Protein AF-A0A0P1G085-F1 (afdb_monomer_lite)

Sequence (295 aa):
MAGLGAVTGFFSGIVFLVVLLVVQPLDLSLLPRRMWMHQVTIQWVLVAFGASALCVGVIWFQIKAFSKPTPQPVSRRTKASIAPATPTAMPSVPGAVWVFSTVSEYISRRIDPEVEPPDFLELIRRNRKGEDIAADAFPRSFILRGQRVPRDILHGNFLFVSRDIADILADFDLGRSQLIPLDGMYRGRDRTKLDKDYFILTFASSKTVFSPEGSNPAAIRQSVPDIPWWKLFIADFPDGSFAVTEDALEGADFWSDPTTPVGMLYMSEHLKAALDAQGIGKKMGFKRCRVVRSD

pLDDT: mean 81.23, std 15.96, range [44.19, 98.19]

Structure (mmCIF, N/CA/C/O backbone):
data_AF-A0A0P1G085-F1
#
_entry.id   AF-A0A0P1G085-F1
#
loop_
_atom_site.group_PDB
_atom_site.id
_atom_site.type_symbol
_atom_site.label_atom_id
_atom_site.label_alt_id
_atom_site.label_comp_id
_atom_site.label_asym_id
_atom_site.label_entity_id
_atom_site.label_seq_id
_atom_site.pdbx_PDB_ins_code
_atom_site.Cartn_x
_atom_site.Cartn_y
_atom_site.Cartn_z
_atom_site.occupancy
_atom_site.B_iso_or_equiv
_atom_site.auth_seq_id
_atom_site.auth_comp_id
_atom_site.auth_asym_id
_atom_site.auth_atom_id
_atom_site.pdbx_PDB_model_num
ATOM 1 N N . MET A 1 1 ? 21.648 51.108 6.480 1.00 51.62 1 MET A N 1
ATOM 2 C CA . MET A 1 1 ? 21.793 51.268 7.944 1.00 51.62 1 MET A CA 1
ATOM 3 C C . MET A 1 1 ? 20.893 52.397 8.472 1.00 51.62 1 MET A C 1
ATOM 5 O O . MET A 1 1 ? 21.384 53.322 9.095 1.00 51.62 1 MET A O 1
ATOM 9 N N . ALA A 1 2 ? 19.575 52.339 8.236 1.00 48.34 2 ALA A N 1
ATOM 10 C CA . ALA A 1 2 ? 18.635 53.407 8.628 1.00 48.34 2 ALA A CA 1
ATOM 11 C C . ALA A 1 2 ? 17.570 52.956 9.657 1.00 48.34 2 ALA A C 1
ATOM 13 O O . ALA A 1 2 ? 16.650 53.702 9.958 1.00 48.34 2 ALA A O 1
ATOM 14 N N . GLY A 1 3 ? 17.678 51.735 10.202 1.00 44.59 3 GLY A N 1
ATOM 15 C CA . GLY A 1 3 ? 16.646 51.136 11.066 1.00 44.59 3 GLY A CA 1
ATOM 16 C C . GLY A 1 3 ? 16.997 51.003 12.552 1.00 44.59 3 GLY A C 1
ATOM 17 O O . GLY A 1 3 ? 16.117 50.684 13.342 1.00 44.59 3 GLY A O 1
ATOM 18 N N . LEU A 1 4 ? 18.253 51.234 12.961 1.00 48.03 4 LEU A N 1
ATOM 19 C CA . LEU A 1 4 ? 18.661 51.029 14.361 1.00 48.03 4 LEU A CA 1
ATOM 20 C C . LEU A 1 4 ? 18.261 52.192 15.288 1.00 48.03 4 LEU A C 1
ATOM 22 O O . LEU A 1 4 ? 18.036 51.969 16.473 1.00 48.03 4 LEU A O 1
ATOM 26 N N . GLY A 1 5 ? 18.127 53.414 14.758 1.00 46.41 5 GLY A N 1
ATOM 27 C CA . GLY A 1 5 ? 17.825 54.610 15.559 1.00 46.41 5 GLY A CA 1
ATOM 28 C C . GLY A 1 5 ? 16.380 54.697 16.066 1.00 46.41 5 GLY A C 1
ATOM 29 O O . GLY A 1 5 ? 16.128 55.334 17.082 1.00 46.41 5 GLY A O 1
ATOM 30 N N . ALA A 1 6 ? 15.427 54.030 15.406 1.00 51.66 6 ALA A N 1
ATOM 31 C CA . ALA A 1 6 ? 14.019 54.058 15.816 1.00 51.66 6 ALA A CA 1
ATOM 32 C C . ALA A 1 6 ? 13.721 53.122 17.004 1.00 51.66 6 ALA A C 1
ATOM 34 O O . ALA A 1 6 ? 12.807 53.380 17.785 1.00 51.66 6 ALA A O 1
ATOM 35 N N . VAL A 1 7 ? 14.502 52.049 17.173 1.00 54.00 7 VAL A N 1
ATOM 36 C CA . VAL A 1 7 ? 14.271 51.055 18.234 1.00 54.00 7 VAL A CA 1
ATOM 37 C C . VAL A 1 7 ? 14.785 51.559 19.584 1.00 54.00 7 VAL A C 1
ATOM 39 O O . VAL A 1 7 ? 14.130 51.358 20.603 1.00 54.00 7 VAL A O 1
ATOM 42 N N . THR A 1 8 ? 15.908 52.280 19.616 1.00 54.31 8 THR A N 1
ATOM 43 C CA . THR A 1 8 ? 16.467 52.823 20.866 1.00 54.31 8 THR A CA 1
ATOM 44 C C . THR A 1 8 ? 15.594 53.926 21.476 1.00 54.31 8 THR A C 1
ATOM 46 O O . THR A 1 8 ? 15.459 53.985 22.698 1.00 54.31 8 THR A O 1
ATOM 49 N N . GLY A 1 9 ? 14.929 54.744 20.652 1.00 55.16 9 GLY A N 1
ATOM 50 C CA . GLY A 1 9 ? 14.007 55.786 21.125 1.00 55.16 9 GLY A CA 1
ATOM 51 C C . GLY A 1 9 ? 12.737 55.238 21.789 1.00 55.16 9 GLY A C 1
ATOM 52 O O . GLY A 1 9 ? 12.292 55.771 22.804 1.00 55.16 9 GLY A O 1
ATOM 53 N N . PHE A 1 10 ? 12.184 54.135 21.270 1.00 58.69 10 PHE A N 1
ATOM 54 C CA . PHE A 1 10 ? 10.934 53.555 21.777 1.00 58.69 10 PHE A CA 1
ATOM 55 C C . PHE A 1 10 ? 11.106 52.881 23.151 1.00 58.69 10 PHE A C 1
ATOM 57 O O . PHE A 1 10 ? 10.245 53.006 24.021 1.00 58.69 10 PHE A O 1
ATOM 64 N N . PHE A 1 11 ? 12.247 52.223 23.388 1.00 57.97 11 PHE A N 1
ATOM 65 C CA . PHE A 1 11 ? 12.536 51.588 24.681 1.00 57.97 11 PHE A CA 1
ATOM 66 C C . PHE A 1 11 ? 12.815 52.602 25.798 1.00 57.97 11 PHE A C 1
ATOM 68 O O . PHE A 1 11 ? 12.378 52.385 26.928 1.00 57.97 11 PHE A O 1
ATOM 75 N N . SER A 1 12 ? 13.469 53.728 25.487 1.00 58.97 12 SER A N 1
ATOM 76 C CA . SER A 1 12 ? 13.709 54.802 26.464 1.00 58.97 12 SER A CA 1
ATOM 77 C C . SER A 1 12 ? 12.393 55.396 26.989 1.00 58.97 12 SER A C 1
ATOM 79 O O . SER A 1 12 ? 12.221 55.559 28.196 1.00 58.97 12 SER A O 1
ATOM 81 N N . GLY A 1 13 ? 11.414 55.613 26.101 1.00 61.81 13 GLY A N 1
ATOM 82 C CA . GLY A 1 13 ? 10.098 56.143 26.474 1.00 61.81 13 GLY A CA 1
ATOM 83 C C . GLY A 1 13 ? 9.284 55.211 27.380 1.00 61.81 13 GLY A C 1
ATOM 84 O O . GLY A 1 13 ? 8.672 55.678 28.337 1.00 61.81 13 GLY A O 1
ATOM 85 N N . ILE A 1 14 ? 9.310 53.895 27.133 1.00 66.25 14 ILE A N 1
ATOM 86 C CA . ILE A 1 14 ? 8.563 52.915 27.944 1.00 66.25 14 ILE A CA 1
ATOM 87 C C . ILE A 1 14 ? 9.165 52.775 29.345 1.00 66.25 14 ILE A C 1
ATOM 89 O O . ILE A 1 14 ? 8.420 52.730 30.322 1.00 66.25 14 ILE A O 1
ATOM 93 N N . VAL A 1 15 ? 10.497 52.755 29.468 1.00 63.41 15 VAL A N 1
ATOM 94 C CA . VAL A 1 15 ? 11.157 52.711 30.784 1.00 63.41 15 VAL A CA 1
ATOM 95 C C . VAL A 1 15 ? 10.822 53.969 31.589 1.00 63.41 15 VAL A C 1
ATOM 97 O O . VAL A 1 15 ? 10.481 53.864 32.766 1.00 63.41 15 VAL A O 1
ATOM 100 N N . PHE A 1 16 ? 10.820 55.142 30.951 1.00 64.44 16 PHE A N 1
ATOM 101 C CA . PHE A 1 16 ? 10.445 56.397 31.606 1.00 64.44 16 PHE A CA 1
ATOM 102 C C . PHE A 1 16 ? 8.973 56.406 32.057 1.00 64.44 16 PHE A C 1
ATOM 104 O O . PHE A 1 16 ? 8.668 56.846 33.164 1.00 64.44 16 PHE A O 1
ATOM 111 N N . LEU A 1 17 ? 8.063 55.856 31.245 1.00 64.44 17 LEU A N 1
ATOM 112 C CA . LEU A 1 17 ? 6.636 55.762 31.572 1.00 64.44 17 LEU A CA 1
ATOM 113 C C . LEU A 1 17 ? 6.360 54.787 32.730 1.00 64.44 17 LEU A C 1
ATOM 115 O O . LEU A 1 17 ? 5.537 55.079 33.594 1.00 64.44 17 LEU A O 1
ATOM 119 N N . VAL A 1 18 ? 7.061 53.648 32.782 1.00 64.50 18 VAL A N 1
ATOM 120 C CA . VAL A 1 18 ? 6.929 52.664 33.874 1.00 64.50 18 VAL A CA 1
ATOM 121 C C . VAL A 1 18 ? 7.483 53.224 35.185 1.00 64.50 18 VAL A C 1
ATOM 123 O O . VAL A 1 18 ? 6.856 53.050 36.227 1.00 64.50 18 VAL A O 1
ATOM 126 N N . VAL A 1 19 ? 8.599 53.958 35.146 1.00 63.28 19 VAL A N 1
ATOM 127 C CA . VAL A 1 19 ? 9.127 54.652 36.332 1.00 63.28 19 VAL A CA 1
ATOM 128 C C . VAL A 1 19 ? 8.139 55.718 36.824 1.00 63.28 19 VAL A C 1
ATOM 130 O O . VAL A 1 19 ? 7.883 55.792 38.021 1.00 63.28 19 VAL A O 1
ATOM 133 N N . LEU A 1 20 ? 7.505 56.477 35.927 1.00 62.44 20 LEU A N 1
ATOM 134 C CA . LEU A 1 20 ? 6.496 57.480 36.299 1.00 62.44 20 LEU A CA 1
ATOM 135 C C . LEU A 1 20 ? 5.184 56.877 36.832 1.00 62.44 20 LEU A C 1
ATOM 137 O O . LEU A 1 20 ? 4.539 57.480 37.686 1.00 62.44 20 LEU A O 1
ATOM 141 N N . LEU A 1 21 ? 4.781 55.696 36.354 1.00 61.31 21 LEU A N 1
ATOM 142 C CA . LEU A 1 21 ? 3.560 55.018 36.811 1.00 61.31 21 LEU A CA 1
ATOM 143 C C . LEU A 1 21 ? 3.749 54.271 38.138 1.00 61.31 21 LEU A C 1
ATOM 145 O O . LEU A 1 21 ? 2.810 54.191 38.926 1.00 61.31 21 LEU A O 1
ATOM 149 N N . VAL A 1 22 ? 4.945 53.739 38.402 1.00 61.38 22 VAL A N 1
ATOM 150 C CA . VAL A 1 22 ? 5.258 53.040 39.663 1.00 61.38 22 VAL A CA 1
ATOM 151 C C . VAL A 1 22 ? 5.623 54.029 40.777 1.00 61.38 22 VAL A C 1
ATOM 153 O O . VAL A 1 22 ? 5.362 53.755 41.948 1.00 61.38 22 VAL A O 1
ATOM 156 N N . VAL A 1 23 ? 6.155 55.204 40.427 1.00 59.38 23 VAL A N 1
ATOM 157 C CA . VAL A 1 23 ? 6.472 56.292 41.364 1.00 59.38 23 VAL A CA 1
ATOM 158 C C . VAL A 1 23 ? 5.368 57.355 41.321 1.00 59.38 23 VAL A C 1
ATOM 160 O O . VAL A 1 23 ? 5.598 58.5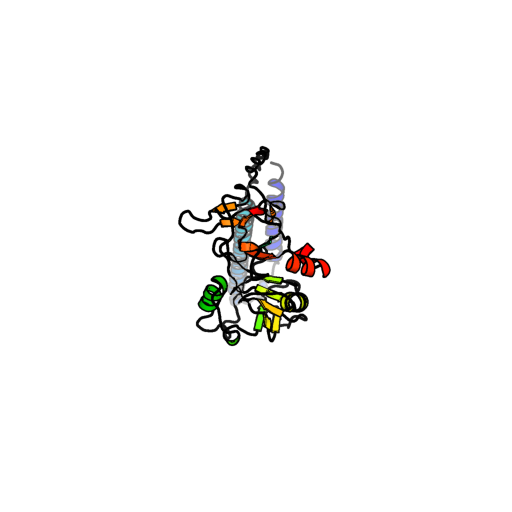29 41.049 1.00 59.38 23 VAL A O 1
ATOM 163 N N . GLN A 1 24 ? 4.129 56.951 41.597 1.00 61.88 24 GLN A N 1
ATOM 164 C CA . GLN A 1 24 ? 3.150 57.914 42.103 1.00 61.88 24 GLN A CA 1
ATOM 165 C C . GLN A 1 24 ? 3.591 58.288 43.530 1.00 61.88 24 GLN A C 1
ATOM 167 O O . GLN A 1 24 ? 3.903 57.379 44.309 1.00 61.88 24 GLN A O 1
ATOM 172 N N . PRO A 1 25 ? 3.655 59.578 43.902 1.00 58.56 25 PRO A N 1
ATOM 173 C CA . PRO A 1 25 ? 3.977 59.966 45.267 1.00 58.56 25 PRO A CA 1
ATOM 174 C C . PRO A 1 25 ? 2.827 59.527 46.177 1.00 58.56 25 PRO A C 1
ATOM 176 O O . PRO A 1 25 ? 1.826 60.223 46.323 1.00 58.56 25 PRO A O 1
ATOM 179 N N . LEU A 1 26 ? 2.944 58.339 46.770 1.00 62.47 26 LEU A N 1
ATOM 180 C CA . LEU A 1 26 ? 2.129 57.982 47.922 1.00 62.47 26 LEU A CA 1
ATOM 181 C C . LEU A 1 26 ? 2.476 58.961 49.043 1.00 62.47 26 LEU A C 1
ATOM 183 O O . LEU A 1 26 ? 3.652 59.186 49.329 1.00 62.47 26 LEU A O 1
ATOM 187 N N . ASP A 1 27 ? 1.461 59.545 49.673 1.00 68.25 27 ASP A N 1
ATOM 188 C CA . ASP A 1 27 ? 1.655 60.387 50.847 1.00 68.25 27 ASP A CA 1
ATOM 189 C C . ASP A 1 27 ? 2.075 59.504 52.033 1.00 68.25 27 ASP A C 1
ATOM 191 O O . ASP A 1 27 ? 1.266 58.945 52.776 1.00 68.25 27 ASP A O 1
ATOM 195 N N . LEU A 1 28 ? 3.389 59.312 52.156 1.00 64.62 28 LEU A N 1
ATOM 196 C CA . LEU A 1 28 ? 4.022 58.445 53.150 1.00 64.62 28 LEU A CA 1
ATOM 197 C C . LEU A 1 28 ? 3.911 59.004 54.578 1.00 64.62 28 LEU A C 1
ATOM 199 O O . LEU A 1 28 ? 4.314 58.322 55.522 1.00 64.62 28 LEU A O 1
ATOM 203 N N . SER A 1 29 ? 3.367 60.215 54.754 1.00 71.88 29 SER A N 1
ATOM 204 C CA . SER A 1 29 ? 3.177 60.837 56.068 1.00 71.88 29 SER A CA 1
ATOM 205 C C . SER A 1 29 ? 2.128 60.125 56.933 1.00 71.88 29 SER A C 1
ATOM 207 O O . SER A 1 29 ? 2.154 60.257 58.157 1.00 71.88 29 SER A O 1
ATOM 209 N N . LEU A 1 30 ? 1.251 59.319 56.322 1.00 71.38 30 LEU A N 1
ATOM 210 C CA . LEU A 1 30 ? 0.145 58.634 57.000 1.00 71.38 30 LEU A CA 1
ATOM 211 C C . LEU A 1 30 ? 0.473 57.207 57.471 1.00 71.38 30 LEU A C 1
ATOM 213 O O . LEU A 1 30 ? -0.364 56.569 58.110 1.00 71.38 30 LEU A O 1
ATOM 217 N N . LEU A 1 31 ? 1.669 56.681 57.181 1.00 74.50 31 LEU A N 1
ATOM 218 C CA . LEU A 1 31 ? 2.024 55.298 57.515 1.00 74.50 31 LEU A CA 1
ATOM 219 C C . LEU A 1 31 ? 2.889 55.190 58.784 1.00 74.50 31 LEU A C 1
ATOM 221 O O . LEU A 1 31 ? 3.849 55.944 58.956 1.00 74.50 31 LEU A O 1
ATOM 225 N N . PRO A 1 32 ? 2.631 54.200 59.664 1.00 79.94 32 PRO A N 1
ATOM 226 C CA . PRO A 1 32 ? 3.502 53.914 60.799 1.00 79.94 32 PRO A CA 1
ATOM 227 C C . PRO A 1 32 ? 4.930 53.592 60.334 1.00 79.94 32 PRO A C 1
ATOM 229 O O . PRO A 1 32 ? 5.115 52.801 59.409 1.00 79.94 32 PRO A O 1
ATOM 232 N N . ARG A 1 33 ? 5.960 54.110 61.025 1.00 74.12 33 ARG A N 1
ATOM 233 C CA . ARG A 1 33 ? 7.388 53.915 60.667 1.00 74.12 33 ARG A CA 1
ATOM 234 C C . ARG A 1 33 ? 7.792 52.458 60.389 1.00 74.12 33 ARG A C 1
ATOM 236 O O . ARG A 1 33 ? 8.687 52.225 59.586 1.00 74.12 33 ARG A O 1
ATOM 243 N N . ARG A 1 34 ? 7.138 51.473 61.019 1.00 72.50 34 ARG A N 1
ATOM 244 C CA . ARG A 1 34 ? 7.392 50.040 60.772 1.00 72.50 34 ARG A CA 1
ATOM 245 C C . ARG A 1 34 ? 6.892 49.543 59.408 1.00 72.50 34 ARG A C 1
ATOM 247 O O . ARG A 1 34 ? 7.492 48.629 58.859 1.00 72.50 34 ARG A O 1
ATOM 254 N N . MET A 1 35 ? 5.844 50.139 58.840 1.00 73.81 35 MET A N 1
ATOM 255 C CA . MET A 1 35 ? 5.343 49.788 57.502 1.00 73.81 35 MET A CA 1
ATOM 256 C C . MET A 1 35 ? 6.157 50.435 56.376 1.00 73.81 35 MET A C 1
ATOM 258 O O . MET A 1 35 ? 6.186 49.910 55.265 1.00 73.81 35 MET A O 1
ATOM 262 N N . TRP A 1 36 ? 6.884 51.513 56.681 1.00 75.62 36 TRP A N 1
ATOM 263 C CA . TRP A 1 36 ? 7.696 52.246 55.712 1.00 75.62 36 TRP A CA 1
ATOM 264 C C . TRP A 1 36 ? 8.795 51.377 55.084 1.00 75.62 36 TRP A C 1
ATOM 266 O O . TRP A 1 36 ? 8.916 51.321 53.863 1.00 75.62 36 TRP A O 1
ATOM 276 N N . MET A 1 37 ? 9.541 50.615 55.895 1.00 73.25 37 MET A N 1
ATOM 277 C CA . MET A 1 37 ? 10.589 49.733 55.365 1.00 73.25 37 MET A CA 1
ATOM 278 C C . MET A 1 37 ? 10.022 48.623 54.476 1.00 73.25 37 MET A C 1
ATOM 280 O O . MET A 1 37 ? 10.569 48.376 53.408 1.00 73.25 37 MET A O 1
ATOM 284 N N . HIS A 1 38 ? 8.905 47.996 54.858 1.00 75.44 38 HIS A N 1
ATOM 285 C CA . HIS A 1 38 ? 8.303 46.929 54.055 1.00 75.44 38 HIS A CA 1
ATOM 286 C C . HIS A 1 38 ? 7.819 47.427 52.693 1.00 75.44 38 HIS A C 1
ATOM 288 O O . HIS A 1 38 ? 8.036 46.755 51.686 1.00 75.44 38 HIS A O 1
ATOM 294 N N . GLN A 1 39 ? 7.208 48.610 52.639 1.00 76.38 39 GLN A N 1
ATOM 295 C CA . GLN A 1 39 ? 6.717 49.163 51.382 1.00 76.38 39 GLN A CA 1
ATOM 296 C C . GLN A 1 39 ? 7.865 49.572 50.449 1.00 76.38 39 GLN A C 1
ATOM 298 O O . GLN A 1 39 ? 7.815 49.272 49.257 1.00 76.38 39 GLN A O 1
ATOM 303 N N . VAL A 1 40 ? 8.936 50.157 50.998 1.00 77.94 40 VAL A N 1
ATOM 304 C CA . VAL A 1 40 ? 10.161 50.463 50.244 1.00 77.94 40 VAL A CA 1
ATOM 305 C C . VAL A 1 40 ? 10.799 49.176 49.711 1.00 77.94 40 VAL A C 1
ATOM 307 O O . VAL A 1 40 ? 11.134 49.104 48.531 1.00 77.94 40 VAL A O 1
ATOM 310 N N . THR A 1 41 ? 10.910 48.122 50.527 1.00 80.12 41 THR A N 1
ATOM 311 C CA . THR A 1 41 ? 11.438 46.826 50.072 1.00 80.12 41 THR A CA 1
ATOM 312 C C . THR A 1 41 ? 10.586 46.221 48.954 1.00 80.12 41 THR A C 1
ATOM 314 O O . THR A 1 41 ? 11.140 45.765 47.958 1.00 80.12 41 THR A O 1
ATOM 317 N N . ILE A 1 42 ? 9.254 46.252 49.067 1.00 79.62 42 ILE A N 1
ATOM 318 C CA . ILE A 1 42 ? 8.349 45.732 48.029 1.00 79.62 42 ILE A CA 1
ATOM 319 C C . ILE A 1 42 ? 8.523 46.500 46.714 1.00 79.62 42 ILE A C 1
ATOM 321 O O . ILE A 1 42 ? 8.631 45.877 45.658 1.00 79.62 42 ILE A O 1
ATOM 325 N N . GLN A 1 43 ? 8.610 47.832 46.759 1.00 77.25 43 GLN A N 1
ATOM 326 C CA . GLN A 1 43 ? 8.835 48.641 45.559 1.00 77.25 43 GLN A CA 1
ATOM 327 C C . GLN A 1 43 ? 10.180 48.320 44.895 1.00 77.25 43 GLN A C 1
ATOM 329 O O . GLN A 1 43 ? 10.224 48.123 43.682 1.00 77.25 43 GLN A O 1
ATOM 334 N N . TRP A 1 44 ? 11.258 48.172 45.671 1.00 78.25 44 TRP A N 1
ATOM 335 C CA . TRP A 1 44 ? 12.566 47.785 45.131 1.00 78.25 44 TRP A CA 1
ATOM 336 C C . TRP A 1 44 ? 12.573 46.382 44.520 1.00 78.25 44 TRP A C 1
ATOM 338 O O . TRP A 1 44 ? 13.168 46.182 43.461 1.00 78.25 44 TRP A O 1
ATOM 348 N N . VAL A 1 45 ? 11.877 45.421 45.134 1.00 77.88 45 VAL A N 1
ATOM 349 C CA . VAL A 1 45 ? 11.725 44.067 44.580 1.00 77.88 45 VAL A CA 1
ATOM 350 C C . VAL A 1 45 ? 10.964 44.113 43.254 1.00 77.88 45 VAL A C 1
ATOM 352 O O . VAL A 1 45 ? 11.413 43.520 42.276 1.00 77.88 45 VAL A O 1
ATOM 355 N N . LEU A 1 46 ? 9.860 44.859 43.174 1.00 75.31 46 LEU A N 1
ATOM 356 C CA . LEU A 1 46 ? 9.087 44.998 41.935 1.00 75.31 46 LEU A CA 1
ATOM 357 C C . LEU A 1 46 ? 9.897 45.667 40.815 1.00 75.31 46 LEU A C 1
ATOM 359 O O . LEU A 1 46 ? 9.849 45.208 39.673 1.00 75.31 46 LEU A O 1
ATOM 363 N N . VAL A 1 47 ? 10.696 46.689 41.137 1.00 76.44 47 VAL A N 1
ATOM 364 C CA . VAL A 1 47 ? 11.616 47.326 40.179 1.00 76.44 47 VAL A CA 1
ATOM 365 C C . VAL A 1 47 ? 12.681 46.334 39.696 1.00 76.44 47 VAL A C 1
ATOM 367 O O . VAL A 1 47 ? 12.922 46.238 38.491 1.00 76.44 47 VAL A O 1
ATOM 370 N N . ALA A 1 48 ? 13.275 45.544 40.595 1.00 75.00 48 ALA A N 1
ATOM 371 C CA . ALA A 1 48 ? 14.283 44.543 40.240 1.00 75.00 48 ALA A CA 1
ATOM 372 C C . ALA A 1 48 ? 13.717 43.417 39.349 1.00 75.00 48 ALA A C 1
ATOM 374 O O . ALA A 1 48 ? 14.352 43.019 38.365 1.00 75.00 48 ALA A O 1
ATOM 375 N N . PHE A 1 49 ? 12.504 42.933 39.641 1.00 74.50 49 PHE A N 1
ATOM 376 C CA . PHE A 1 49 ? 11.818 41.935 38.812 1.00 74.50 49 PHE A CA 1
ATOM 377 C C . PHE A 1 49 ? 11.419 42.499 37.442 1.00 74.50 49 PHE A C 1
ATOM 379 O O . PHE A 1 49 ? 11.630 41.834 36.425 1.00 74.50 49 PHE A O 1
ATOM 386 N N . GLY A 1 50 ? 10.912 43.735 37.389 1.00 76.69 50 GLY A N 1
ATOM 387 C CA . GLY A 1 50 ? 10.570 44.413 36.136 1.00 76.69 50 GLY A CA 1
ATOM 388 C C . GLY A 1 50 ? 11.784 44.630 35.227 1.00 76.69 50 GLY A C 1
ATOM 389 O O . GLY A 1 50 ? 11.730 44.321 34.034 1.00 76.69 50 GLY A O 1
ATOM 390 N N . ALA A 1 51 ? 12.909 45.077 35.794 1.00 74.88 51 ALA A N 1
ATOM 391 C CA . ALA A 1 51 ? 14.165 45.243 35.061 1.00 74.88 51 ALA A CA 1
ATOM 392 C C . ALA A 1 51 ? 14.696 43.906 34.514 1.00 74.88 51 ALA A C 1
ATOM 394 O O . ALA A 1 51 ? 15.128 43.829 33.363 1.00 74.88 51 ALA A O 1
ATOM 395 N N . SER A 1 52 ? 14.598 42.830 35.300 1.00 73.31 52 SER A N 1
ATOM 396 C CA . SER A 1 52 ? 15.036 41.491 34.885 1.00 73.31 52 SER A CA 1
ATOM 397 C C . SER A 1 52 ? 14.190 40.933 33.735 1.00 73.31 52 SER A C 1
ATOM 399 O O . SER A 1 52 ? 14.737 40.398 32.770 1.00 73.31 52 SER A O 1
ATOM 401 N N . ALA A 1 53 ? 12.864 41.107 33.786 1.00 73.81 53 ALA A N 1
ATOM 402 C CA . ALA A 1 53 ? 11.960 40.674 32.719 1.00 73.81 53 ALA A CA 1
ATOM 403 C C . ALA A 1 53 ? 12.220 41.418 31.396 1.00 73.81 53 ALA A C 1
ATOM 405 O O . ALA A 1 53 ? 12.219 40.802 30.327 1.00 73.81 53 ALA A O 1
ATOM 406 N N . LEU A 1 54 ? 12.517 42.721 31.463 1.00 73.94 54 LEU A N 1
ATOM 407 C CA . LEU A 1 54 ? 12.911 43.517 30.298 1.00 73.94 54 LEU A CA 1
ATOM 408 C C . LEU A 1 54 ? 14.249 43.049 29.711 1.00 73.94 54 LEU A C 1
ATOM 410 O O . LEU A 1 54 ? 14.345 42.875 28.496 1.00 73.94 54 LEU A O 1
ATOM 414 N N . CYS A 1 55 ? 15.252 42.771 30.549 1.00 73.94 55 CYS A N 1
ATOM 415 C CA . CYS A 1 55 ? 16.538 42.235 30.094 1.00 73.94 55 CYS A CA 1
ATOM 416 C C . CYS A 1 55 ? 16.382 40.885 29.378 1.00 73.94 55 CYS A C 1
ATOM 418 O O . CYS A 1 55 ? 16.936 40.700 28.294 1.00 73.94 55 CYS A O 1
ATOM 420 N N . VAL A 1 56 ? 15.583 39.963 29.926 1.00 76.44 56 VAL A N 1
ATOM 421 C CA . VAL A 1 56 ? 15.312 38.661 29.289 1.00 76.44 56 VAL A CA 1
ATOM 422 C C . VAL A 1 56 ? 14.561 38.837 27.967 1.00 76.44 56 VAL A C 1
ATOM 424 O O . VAL A 1 56 ? 14.912 38.194 26.978 1.00 76.44 56 VAL A O 1
ATOM 427 N N . GLY A 1 57 ? 13.579 39.742 27.908 1.00 77.12 57 GLY A N 1
ATOM 428 C CA . GLY A 1 57 ? 12.846 40.050 26.679 1.00 77.12 57 GLY A CA 1
ATOM 429 C C . GLY A 1 57 ? 13.738 40.624 25.574 1.00 77.12 57 GLY A C 1
ATOM 430 O O . GLY A 1 57 ? 13.642 40.195 24.423 1.00 77.12 57 GLY A O 1
ATOM 431 N N . VAL A 1 58 ? 14.651 41.539 25.917 1.00 76.69 58 VAL A N 1
ATOM 432 C CA . VAL A 1 58 ? 15.618 42.117 24.968 1.00 76.69 58 VAL A CA 1
ATOM 433 C C . VAL A 1 58 ? 16.608 41.058 24.483 1.00 76.69 58 VAL A C 1
ATOM 435 O O . VAL A 1 58 ? 16.831 40.958 23.277 1.00 76.69 58 VAL A O 1
ATOM 438 N N . ILE A 1 59 ? 17.149 40.224 25.378 1.00 76.19 59 ILE A N 1
ATOM 439 C CA . ILE A 1 59 ? 18.050 39.121 25.006 1.00 76.19 59 ILE A CA 1
ATOM 440 C C . ILE A 1 59 ? 17.330 38.136 24.078 1.00 76.19 59 ILE A C 1
ATOM 442 O O . ILE A 1 59 ? 17.867 37.771 23.034 1.00 76.19 59 ILE A O 1
ATOM 446 N N . TRP A 1 60 ? 16.092 37.753 24.394 1.00 75.00 60 TRP A N 1
ATOM 447 C CA . TRP A 1 60 ? 15.309 36.843 23.558 1.00 75.00 60 TRP A CA 1
ATOM 448 C C . TRP A 1 60 ? 14.987 37.441 22.183 1.00 75.00 60 TRP A C 1
ATOM 450 O O . TRP A 1 60 ? 15.090 36.752 21.165 1.00 75.00 60 TRP A O 1
ATOM 460 N N . PHE A 1 61 ? 14.655 38.735 22.123 1.00 73.44 61 PHE A N 1
ATOM 461 C CA . PHE A 1 61 ? 14.410 39.433 20.862 1.00 73.44 61 PHE A CA 1
ATOM 462 C C . PHE A 1 61 ? 15.678 39.538 20.005 1.00 73.44 61 PHE A C 1
ATOM 464 O O . PHE A 1 61 ? 15.618 39.281 18.804 1.00 73.44 61 PHE A O 1
ATOM 471 N N . GLN A 1 62 ? 16.830 39.837 20.614 1.00 73.56 62 GLN A N 1
ATOM 472 C CA . GLN A 1 62 ? 18.127 39.851 19.930 1.00 73.56 62 GLN A CA 1
ATOM 473 C C . GLN A 1 62 ? 18.487 38.457 19.405 1.00 73.56 62 GLN A C 1
ATOM 475 O O . GLN A 1 62 ? 18.776 38.313 18.219 1.00 73.56 62 GLN A O 1
ATOM 480 N N . ILE A 1 63 ? 18.361 37.407 20.227 1.00 74.62 63 ILE A N 1
ATOM 481 C CA . ILE A 1 63 ? 18.589 36.020 19.793 1.00 74.62 63 ILE A CA 1
ATOM 482 C C . ILE A 1 63 ? 17.697 35.693 18.594 1.00 74.62 63 ILE A C 1
ATOM 484 O O . ILE A 1 63 ? 18.191 35.205 17.582 1.00 74.62 63 ILE A O 1
ATOM 488 N N . LYS A 1 64 ? 16.402 36.022 18.637 1.00 73.56 64 LYS A N 1
ATOM 489 C CA . LYS A 1 64 ? 15.468 35.739 17.537 1.00 73.56 64 LYS A CA 1
ATOM 490 C C . LYS A 1 64 ? 15.751 36.563 16.274 1.00 73.56 64 LYS A C 1
ATOM 492 O O . LYS A 1 64 ? 15.539 36.064 15.169 1.00 73.56 64 LYS A O 1
ATOM 497 N N . ALA A 1 65 ? 16.240 37.794 16.422 1.00 72.88 65 ALA A N 1
ATOM 498 C CA . ALA A 1 65 ? 16.655 38.641 15.306 1.00 72.88 65 ALA A CA 1
ATOM 499 C C . ALA A 1 65 ? 17.915 38.096 14.608 1.00 72.88 65 ALA A C 1
ATOM 501 O O . ALA A 1 65 ? 17.959 38.086 13.380 1.00 72.88 65 ALA A O 1
ATOM 502 N N . PHE A 1 66 ? 18.878 37.567 15.370 1.00 66.69 66 PHE A N 1
ATOM 503 C CA . PHE A 1 66 ? 20.087 36.917 14.845 1.00 66.69 66 PHE A CA 1
ATOM 504 C C . PHE A 1 66 ? 19.868 35.461 14.398 1.00 66.69 66 PHE A C 1
ATOM 506 O O . PHE A 1 66 ? 20.649 34.938 13.610 1.00 66.69 66 PHE A O 1
ATOM 513 N N . SER A 1 67 ? 18.788 34.814 14.845 1.00 65.12 67 SER A N 1
ATOM 514 C CA . SER A 1 67 ? 18.428 33.441 14.454 1.00 65.12 67 SER A CA 1
ATOM 515 C C . SER A 1 67 ? 17.718 33.352 13.107 1.00 65.12 67 SER A C 1
ATOM 517 O O . SER A 1 67 ? 17.427 32.246 12.655 1.00 65.12 67 SER A O 1
ATOM 519 N N . LYS A 1 68 ? 17.380 34.479 12.464 1.00 49.91 68 LYS A N 1
ATOM 520 C CA . LYS A 1 68 ? 16.882 34.423 11.089 1.00 49.91 68 LYS A CA 1
ATOM 521 C C . LYS A 1 68 ? 18.055 33.980 10.220 1.00 49.91 68 LYS A C 1
ATOM 523 O O . LYS A 1 68 ? 19.002 34.756 10.100 1.00 49.91 68 LYS A O 1
ATOM 528 N N . PRO A 1 69 ? 18.030 32.765 9.640 1.00 58.41 69 PRO A N 1
ATOM 529 C CA . PRO A 1 69 ? 19.094 32.352 8.748 1.00 58.41 69 PRO A CA 1
ATOM 530 C C . PRO A 1 69 ? 19.175 33.405 7.651 1.00 58.41 69 PRO A C 1
ATOM 532 O O . PRO A 1 69 ? 18.171 33.687 6.989 1.00 58.41 69 PRO A O 1
ATOM 535 N N . THR A 1 70 ? 20.346 34.026 7.503 1.00 57.72 70 THR A N 1
ATOM 536 C CA . THR A 1 70 ? 20.653 34.827 6.323 1.00 57.72 70 THR A CA 1
ATOM 537 C C . THR A 1 70 ? 20.231 33.968 5.142 1.00 57.72 70 THR A C 1
ATOM 539 O O . THR A 1 70 ? 20.702 32.826 5.073 1.00 57.72 70 THR A O 1
ATOM 542 N N . PRO A 1 71 ? 19.300 34.418 4.278 1.00 47.69 71 PRO A N 1
ATOM 543 C CA . PRO A 1 71 ? 18.962 33.650 3.101 1.00 47.69 71 PRO A CA 1
ATOM 544 C C . PRO A 1 71 ? 20.281 33.481 2.367 1.00 47.69 71 PRO A C 1
ATOM 546 O O . PRO A 1 71 ? 20.838 34.455 1.856 1.00 47.69 71 PRO A O 1
ATOM 549 N N . GLN A 1 72 ? 20.836 32.266 2.404 1.00 53.00 72 GLN A N 1
ATOM 550 C CA . GLN A 1 72 ? 21.938 31.961 1.520 1.00 53.00 72 GLN A CA 1
ATOM 551 C C . GLN A 1 72 ? 21.435 32.348 0.136 1.00 53.00 72 GLN A C 1
ATOM 553 O O . GLN A 1 72 ? 20.258 32.084 -0.150 1.00 53.00 72 GLN A O 1
ATOM 558 N N . PRO A 1 73 ? 22.252 33.024 -0.692 1.00 44.41 73 PRO A N 1
ATOM 559 C CA . PRO A 1 73 ? 21.895 33.187 -2.083 1.00 44.41 73 PRO A CA 1
ATOM 560 C C . PRO A 1 73 ? 21.565 31.779 -2.543 1.00 44.41 73 PRO A C 1
ATOM 562 O O . PRO A 1 73 ? 22.437 30.909 -2.544 1.00 44.41 73 PRO A O 1
ATOM 565 N N . VAL A 1 74 ? 20.277 31.528 -2.795 1.00 47.22 74 VAL A N 1
ATOM 566 C CA . VAL A 1 74 ? 19.842 30.308 -3.442 1.00 47.22 74 VAL A CA 1
ATOM 567 C C . VAL A 1 74 ? 20.613 30.401 -4.727 1.00 47.22 74 VAL A C 1
ATOM 569 O O . VAL A 1 74 ? 20.281 31.222 -5.588 1.00 47.22 74 VAL A O 1
ATOM 572 N N . SER A 1 75 ? 21.725 29.666 -4.806 1.00 44.72 75 SER A N 1
ATOM 573 C CA . SER A 1 75 ? 22.366 29.480 -6.075 1.00 44.72 75 SER A CA 1
ATOM 574 C C . SER A 1 75 ? 21.212 28.925 -6.882 1.00 44.72 75 SER A C 1
ATOM 576 O O . SER A 1 75 ? 20.632 27.879 -6.567 1.00 44.72 75 SER A O 1
ATOM 578 N N . ARG A 1 76 ? 20.758 29.713 -7.859 1.00 45.69 76 ARG A N 1
ATOM 579 C CA . ARG A 1 76 ? 20.122 29.140 -9.021 1.00 45.69 76 ARG A CA 1
ATOM 580 C C . ARG A 1 76 ? 21.210 28.218 -9.533 1.00 45.69 76 ARG A C 1
ATOM 582 O O . ARG A 1 76 ? 22.016 28.594 -10.373 1.00 45.69 76 ARG A O 1
ATOM 589 N N . ARG A 1 77 ? 21.252 27.008 -8.975 1.00 45.94 77 ARG A N 1
ATOM 590 C CA . ARG A 1 77 ? 21.598 25.822 -9.702 1.00 45.94 77 ARG A CA 1
ATOM 591 C C . ARG A 1 77 ? 20.567 25.886 -10.803 1.00 45.94 77 ARG A C 1
ATOM 593 O O . ARG A 1 77 ? 19.416 25.490 -10.627 1.00 45.94 77 ARG A O 1
ATOM 600 N N . THR A 1 78 ? 20.942 26.568 -11.884 1.00 44.19 78 THR A N 1
ATOM 601 C CA . THR A 1 78 ? 20.419 26.306 -13.205 1.00 44.19 78 THR A CA 1
ATOM 602 C C . THR A 1 78 ? 20.259 24.804 -13.178 1.00 44.19 78 THR A C 1
ATOM 604 O O . THR A 1 78 ? 21.242 24.092 -12.945 1.00 44.19 78 THR A O 1
ATOM 607 N N . LYS A 1 79 ? 19.007 24.329 -13.207 1.00 48.06 79 LYS A N 1
ATOM 608 C CA . LYS A 1 79 ? 18.737 22.948 -13.567 1.00 48.06 79 LYS A CA 1
ATOM 609 C C . LYS A 1 79 ? 19.438 22.843 -14.908 1.00 48.06 79 LYS A C 1
ATOM 611 O O . LYS A 1 79 ? 18.886 23.262 -15.919 1.00 48.06 79 LYS A O 1
ATOM 616 N N . ALA A 1 80 ? 20.709 22.442 -14.890 1.00 47.44 80 ALA A N 1
ATOM 617 C CA . ALA A 1 80 ? 21.353 21.902 -16.049 1.00 47.44 80 ALA A CA 1
ATOM 618 C C . ALA A 1 80 ? 20.355 20.830 -16.429 1.00 47.44 80 ALA A C 1
ATOM 620 O O . ALA A 1 80 ? 20.047 19.953 -15.617 1.00 47.44 80 ALA A O 1
ATOM 621 N N . SER A 1 81 ? 19.692 21.066 -17.553 1.00 48.03 81 SER A N 1
ATOM 622 C CA . SER A 1 81 ? 18.830 20.098 -18.179 1.00 48.03 81 SER A CA 1
ATOM 623 C C . SER A 1 81 ? 19.748 18.924 -18.459 1.00 48.03 81 SER A C 1
ATOM 625 O O . SER A 1 81 ? 20.383 18.862 -19.506 1.00 48.03 81 SER A O 1
ATOM 627 N N . ILE A 1 82 ? 19.920 18.055 -17.464 1.00 50.06 82 ILE A N 1
ATOM 628 C CA . ILE A 1 82 ? 20.432 16.720 -17.664 1.00 50.06 82 ILE A CA 1
ATOM 629 C C . ILE A 1 82 ? 19.325 16.131 -18.510 1.00 50.06 82 ILE A C 1
ATOM 631 O O . ILE A 1 82 ? 18.261 15.788 -17.993 1.00 50.06 82 ILE A O 1
ATOM 635 N N . ALA A 1 83 ? 19.522 16.185 -19.829 1.00 52.06 83 ALA A N 1
ATOM 636 C CA . ALA A 1 83 ? 18.679 15.471 -20.756 1.00 52.06 83 ALA A CA 1
ATOM 637 C C . ALA A 1 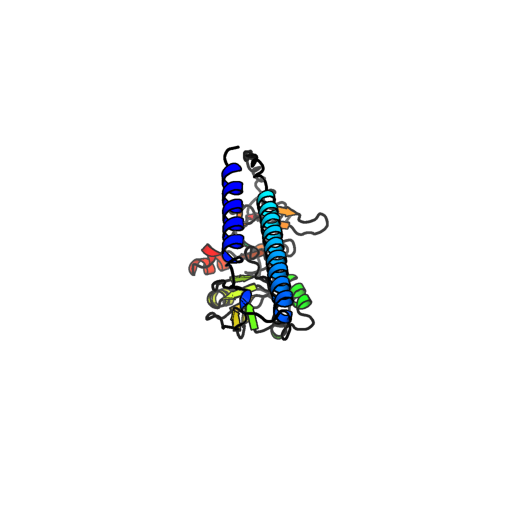83 ? 18.614 14.050 -20.190 1.00 52.06 83 ALA A C 1
ATOM 639 O O . ALA A 1 83 ? 19.680 13.465 -19.961 1.00 52.06 83 ALA A O 1
ATOM 640 N N . PRO A 1 84 ? 17.422 13.552 -19.819 1.00 57.91 84 PRO A N 1
ATOM 641 C CA . PRO A 1 84 ? 17.318 12.222 -19.256 1.00 57.91 84 PRO A CA 1
ATOM 642 C C . PRO A 1 84 ? 17.975 11.292 -20.267 1.00 57.91 84 PRO A C 1
ATOM 644 O O . PRO A 1 84 ? 17.591 11.293 -21.439 1.00 57.91 84 PRO A O 1
ATOM 647 N N . ALA A 1 85 ? 19.023 10.583 -19.837 1.00 54.31 85 ALA A N 1
ATOM 648 C CA . ALA A 1 85 ? 19.618 9.542 -20.653 1.00 54.31 85 ALA A CA 1
ATOM 649 C C . ALA A 1 85 ? 18.455 8.670 -21.116 1.00 54.31 85 ALA A C 1
ATOM 651 O O . ALA A 1 85 ? 17.684 8.192 -20.282 1.00 54.31 85 ALA A O 1
ATOM 652 N N . THR A 1 86 ? 18.249 8.593 -22.431 1.00 56.22 86 THR A N 1
ATOM 653 C CA . THR A 1 86 ? 17.154 7.804 -22.985 1.00 56.22 86 THR A CA 1
ATOM 654 C C . THR A 1 86 ? 17.441 6.370 -22.561 1.00 56.22 86 THR A C 1
ATOM 656 O O . THR A 1 86 ? 18.480 5.846 -22.968 1.00 56.22 86 THR A O 1
ATOM 659 N N . PRO A 1 87 ? 16.629 5.770 -21.671 1.00 57.72 87 PRO A N 1
ATOM 660 C CA . PRO A 1 87 ? 16.892 4.418 -21.218 1.00 57.72 87 PRO A CA 1
ATOM 661 C C . PRO A 1 87 ? 16.922 3.516 -22.449 1.00 57.72 87 PRO A C 1
ATOM 663 O O . PRO A 1 87 ? 16.058 3.631 -23.322 1.00 57.72 87 PRO A O 1
ATOM 666 N N . THR A 1 88 ? 17.947 2.669 -22.538 1.00 64.06 88 THR A N 1
ATOM 667 C CA . THR A 1 88 ? 18.075 1.665 -23.595 1.00 64.06 88 THR A CA 1
ATOM 668 C C . THR A 1 88 ? 16.747 0.924 -23.711 1.00 64.06 88 THR A C 1
ATOM 670 O O . THR A 1 88 ? 16.221 0.427 -22.713 1.00 64.06 88 THR A O 1
ATOM 673 N N . ALA A 1 89 ? 16.158 0.936 -24.907 1.00 62.88 89 ALA A N 1
ATOM 674 C CA . ALA A 1 89 ? 14.814 0.430 -25.139 1.00 62.88 89 ALA A CA 1
ATOM 675 C C . ALA A 1 89 ? 14.776 -1.095 -24.953 1.00 62.88 89 ALA A C 1
ATOM 677 O O . ALA A 1 89 ? 15.014 -1.852 -25.890 1.00 62.88 89 ALA A O 1
ATOM 678 N N . MET A 1 90 ? 14.494 -1.541 -23.729 1.00 69.25 90 MET A N 1
ATOM 679 C CA . MET A 1 90 ? 14.163 -2.935 -23.439 1.00 69.25 90 MET A CA 1
ATOM 680 C C . MET A 1 90 ? 12.821 -3.276 -24.108 1.00 69.25 90 MET A C 1
ATOM 682 O O . MET A 1 90 ? 11.903 -2.446 -24.067 1.00 69.25 90 MET A O 1
ATOM 686 N N . PRO A 1 91 ? 12.675 -4.466 -24.718 1.00 71.19 91 PRO A N 1
ATOM 687 C CA . PRO A 1 91 ? 11.410 -4.892 -25.310 1.00 71.19 91 PRO A CA 1
ATOM 688 C C . PRO A 1 91 ? 10.320 -4.944 -24.229 1.00 71.19 91 PRO A C 1
ATOM 690 O O . PRO A 1 91 ? 10.465 -5.644 -23.231 1.00 71.19 91 PRO A O 1
ATOM 693 N N . SER A 1 92 ? 9.237 -4.184 -24.414 1.00 71.19 92 SER A N 1
ATOM 694 C CA . SER A 1 92 ? 8.114 -4.136 -23.473 1.00 71.19 92 SER A CA 1
ATOM 695 C C . SER A 1 92 ? 7.121 -5.265 -23.730 1.00 71.19 92 SER A C 1
ATOM 697 O O . SER A 1 92 ? 6.687 -5.450 -24.871 1.00 71.19 92 SER A O 1
ATOM 699 N N . VAL A 1 93 ? 6.707 -5.961 -22.674 1.00 79.81 93 VAL A N 1
ATOM 700 C CA . VAL A 1 93 ? 5.640 -6.972 -22.734 1.00 79.81 93 VAL A CA 1
ATOM 701 C C . VAL A 1 93 ? 4.264 -6.283 -22.641 1.00 79.81 93 VAL A C 1
ATOM 703 O O . VAL A 1 93 ? 4.131 -5.300 -21.902 1.00 79.81 93 VAL A O 1
ATOM 706 N N . PRO A 1 94 ? 3.232 -6.735 -23.386 1.00 77.69 94 PRO A N 1
ATOM 707 C CA . PRO A 1 94 ? 1.867 -6.240 -23.226 1.00 77.69 94 PRO A CA 1
ATOM 708 C C . PRO A 1 94 ? 1.359 -6.482 -21.802 1.00 77.69 94 PRO A C 1
ATOM 710 O O . PRO A 1 94 ? 1.383 -7.601 -21.307 1.00 77.69 94 PRO A O 1
ATOM 713 N N . GLY A 1 95 ? 0.891 -5.422 -21.153 1.00 87.00 95 GLY A N 1
ATOM 714 C CA . GLY A 1 95 ? 0.453 -5.458 -19.764 1.00 87.00 95 GLY A CA 1
ATOM 715 C C . GLY A 1 95 ? 0.668 -4.108 -19.094 1.00 87.00 95 GLY A C 1
ATOM 716 O O . GLY A 1 95 ? 1.286 -3.191 -19.655 1.00 87.00 95 GLY A O 1
ATOM 717 N N . ALA A 1 96 ? 0.112 -3.953 -17.901 1.00 92.94 96 ALA A N 1
ATOM 718 C CA . ALA A 1 96 ? 0.333 -2.766 -17.101 1.00 92.94 96 ALA A CA 1
ATOM 719 C C . ALA A 1 96 ? 0.236 -3.101 -15.618 1.00 92.94 96 ALA A C 1
ATOM 721 O O . ALA A 1 96 ? -0.689 -3.768 -15.160 1.00 92.94 96 ALA A O 1
ATOM 722 N N . VAL A 1 97 ? 1.226 -2.603 -14.892 1.00 97.44 97 VAL A N 1
ATOM 723 C CA . VAL A 1 97 ? 1.304 -2.639 -13.438 1.00 97.44 97 VAL A CA 1
ATOM 724 C C . VAL A 1 97 ? 1.390 -1.195 -12.980 1.00 97.44 97 VAL A C 1
ATOM 726 O O . VAL A 1 97 ? 2.051 -0.376 -13.623 1.00 97.44 97 VAL A O 1
ATOM 729 N N . TRP A 1 98 ? 0.728 -0.870 -11.881 1.00 97.75 98 TRP A N 1
ATOM 730 C CA . TRP A 1 98 ? 0.740 0.467 -11.302 1.00 97.75 98 TRP A CA 1
ATOM 731 C C . TRP A 1 98 ? 1.429 0.439 -9.954 1.00 97.75 98 TRP A C 1
ATOM 733 O O . TRP A 1 98 ? 1.212 -0.479 -9.172 1.00 97.75 98 TRP A O 1
ATOM 743 N N . VAL A 1 99 ? 2.222 1.468 -9.672 1.00 96.69 99 VAL A N 1
ATOM 744 C CA . VAL A 1 99 ? 2.850 1.683 -8.369 1.00 96.69 99 VAL A CA 1
ATOM 745 C C . VAL A 1 99 ? 2.361 2.994 -7.764 1.00 96.69 99 VAL A C 1
ATOM 747 O O . VAL A 1 99 ? 2.167 3.990 -8.467 1.00 96.69 99 VAL A O 1
ATOM 750 N N . PHE A 1 100 ? 2.176 3.021 -6.449 1.00 94.44 100 PHE A N 1
ATOM 751 C CA . PHE A 1 100 ? 1.964 4.256 -5.699 1.00 94.44 100 PHE A CA 1
ATOM 752 C C . PHE A 1 100 ? 2.667 4.214 -4.347 1.00 94.44 100 PHE A C 1
ATOM 754 O O . PHE A 1 100 ? 3.013 3.153 -3.829 1.00 94.44 100 PHE A O 1
ATOM 761 N N . SER A 1 101 ? 2.880 5.401 -3.779 1.00 90.69 101 SER A N 1
ATOM 762 C CA . SER A 1 101 ? 3.481 5.557 -2.461 1.00 90.69 101 SER A CA 1
ATOM 763 C C . SER A 1 101 ? 2.453 6.053 -1.458 1.00 90.69 101 SER A C 1
ATOM 765 O O . SER A 1 101 ? 1.821 7.090 -1.657 1.00 90.69 101 SER A O 1
ATOM 767 N N . THR A 1 102 ? 2.364 5.375 -0.323 1.00 83.94 102 THR A N 1
ATOM 768 C CA . THR A 1 102 ? 1.599 5.818 0.849 1.00 83.94 102 THR A CA 1
ATOM 769 C C . THR A 1 102 ? 2.419 6.725 1.779 1.00 83.94 102 THR A C 1
ATOM 771 O O . THR A 1 102 ? 1.926 7.206 2.802 1.00 83.94 102 THR A O 1
ATOM 774 N N . VAL A 1 103 ? 3.694 6.970 1.449 1.00 65.31 103 VAL A N 1
ATOM 775 C CA . VAL A 1 103 ? 4.690 7.579 2.348 1.00 65.31 103 VAL A CA 1
ATOM 776 C C . VAL A 1 103 ? 4.493 9.091 2.515 1.00 65.31 103 VAL A C 1
ATOM 778 O O . VAL A 1 103 ? 4.997 9.664 3.481 1.00 65.31 103 VAL A O 1
ATOM 781 N N . SER A 1 104 ? 3.730 9.755 1.637 1.00 50.44 104 SER A N 1
ATOM 782 C CA . SER A 1 104 ? 3.580 11.218 1.700 1.00 50.44 104 SER A CA 1
ATOM 783 C C . SER A 1 104 ? 2.858 11.705 2.963 1.00 50.44 104 SER A C 1
ATOM 785 O O . SER A 1 104 ? 2.982 12.875 3.326 1.00 50.44 104 SER A O 1
ATOM 787 N N . GLU A 1 105 ? 2.164 10.824 3.696 1.00 53.16 105 GLU A N 1
ATOM 788 C CA . GLU A 1 105 ? 1.359 11.224 4.848 1.00 53.16 105 GLU A CA 1
ATOM 789 C C . GLU A 1 105 ? 1.455 10.259 6.022 1.00 53.16 105 GLU A C 1
ATOM 791 O O . GLU A 1 105 ? 0.487 9.619 6.422 1.00 53.16 105 GLU A O 1
ATOM 796 N N . TYR A 1 106 ? 2.633 10.217 6.638 1.00 54.41 106 TYR A N 1
ATOM 797 C CA . TYR A 1 106 ? 2.827 9.528 7.908 1.00 54.41 106 TYR A CA 1
ATOM 798 C C . TYR A 1 106 ? 1.869 10.096 8.968 1.00 54.41 106 TYR A C 1
ATOM 800 O O . TYR A 1 106 ? 1.991 11.253 9.387 1.00 54.41 106 TYR A O 1
ATOM 808 N N . ILE A 1 107 ? 0.907 9.294 9.424 1.00 56.75 107 ILE A N 1
ATOM 809 C CA . ILE A 1 107 ? 0.195 9.588 10.665 1.00 56.75 107 ILE A CA 1
ATOM 810 C C . ILE A 1 107 ? 1.184 9.290 11.793 1.00 56.75 107 ILE A C 1
ATOM 812 O O . ILE A 1 107 ? 1.423 8.131 12.131 1.00 56.75 107 ILE A O 1
ATOM 816 N N . SER A 1 108 ? 1.785 10.325 12.381 1.00 46.72 108 SER A N 1
ATOM 817 C CA . SER A 1 108 ? 2.564 10.143 13.604 1.00 46.72 108 SER A CA 1
ATOM 818 C C . SER A 1 108 ? 1.625 9.645 14.708 1.00 46.72 108 SER A C 1
ATOM 820 O O . SER A 1 108 ? 0.649 10.308 15.071 1.00 46.72 108 SER A O 1
ATOM 822 N N . ARG A 1 109 ? 1.869 8.437 15.226 1.00 56.19 109 ARG A N 1
ATOM 823 C CA . ARG A 1 109 ? 1.074 7.876 16.324 1.00 56.19 109 ARG A CA 1
ATOM 824 C C . ARG A 1 109 ? 1.942 7.362 17.459 1.00 56.19 109 ARG A C 1
ATOM 826 O O . ARG 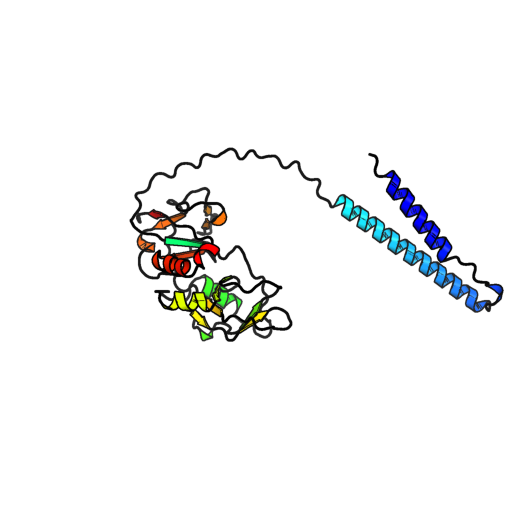A 1 109 ? 2.935 6.681 17.237 1.00 56.19 109 ARG A O 1
ATOM 833 N N . ARG A 1 110 ? 1.465 7.662 18.668 1.00 50.53 110 ARG A N 1
ATOM 834 C CA . ARG A 1 110 ? 1.364 6.683 19.752 1.00 50.53 110 ARG A CA 1
ATOM 835 C C . ARG A 1 110 ? -0.028 6.064 19.622 1.00 50.53 110 ARG A C 1
ATOM 837 O O . ARG A 1 110 ? -0.977 6.837 19.430 1.00 50.53 110 ARG A O 1
ATOM 844 N N . ILE A 1 111 ? -0.149 4.740 19.668 1.00 57.75 111 ILE A N 1
ATOM 845 C CA . ILE A 1 111 ? -1.444 4.127 19.978 1.00 57.75 111 ILE A CA 1
ATOM 846 C C . ILE A 1 111 ? -1.751 4.481 21.437 1.00 57.75 111 ILE A C 1
ATOM 848 O O . ILE A 1 111 ? -0.905 5.035 22.144 1.00 57.75 111 ILE A O 1
ATOM 852 N N . ASP A 1 112 ? -3.005 4.339 21.846 1.00 57.81 112 ASP A N 1
ATOM 853 C CA . ASP A 1 112 ? -3.326 4.443 23.262 1.00 57.81 112 ASP A CA 1
ATOM 854 C C . ASP A 1 112 ? -2.457 3.421 24.019 1.00 57.81 112 ASP A C 1
ATOM 856 O O . ASP A 1 112 ? -2.612 2.230 23.754 1.00 57.81 112 ASP A O 1
ATOM 860 N N . PRO A 1 113 ? -1.497 3.833 24.867 1.00 57.28 113 PRO A N 1
ATOM 861 C CA . PRO A 1 113 ? -0.574 2.896 25.504 1.00 57.28 113 PRO A CA 1
ATOM 862 C C . PRO A 1 113 ? -1.295 1.882 26.402 1.00 57.28 113 PRO A C 1
ATOM 864 O O . PRO A 1 113 ? -0.736 0.832 26.687 1.00 57.28 113 PRO A O 1
ATOM 867 N N . GLU A 1 114 ? -2.539 2.161 26.805 1.00 59.31 114 GLU A N 1
ATOM 868 C CA . GLU A 1 114 ? -3.394 1.215 27.534 1.00 59.31 114 GLU A CA 1
ATOM 869 C C . GLU A 1 114 ? -3.958 0.090 26.641 1.00 59.31 114 GLU A C 1
ATOM 871 O O . GLU A 1 114 ? -4.463 -0.906 27.149 1.00 59.31 114 GLU A O 1
ATOM 876 N N . VAL A 1 115 ? -3.861 0.228 25.312 1.00 66.19 115 VAL A N 1
ATOM 877 C CA . VAL A 1 115 ? -4.413 -0.694 24.299 1.00 66.19 115 VAL A CA 1
ATOM 878 C C . VAL A 1 115 ? -3.314 -1.245 23.374 1.00 66.19 115 VAL A C 1
ATOM 880 O O . VAL A 1 115 ? -3.601 -2.013 22.458 1.00 66.19 115 VAL A O 1
ATOM 883 N N . GLU A 1 116 ? -2.045 -0.867 23.570 1.00 69.94 116 GLU A N 1
ATOM 884 C CA . GLU A 1 116 ? -0.932 -1.431 22.797 1.00 69.94 116 GLU A CA 1
ATOM 885 C C . GLU A 1 116 ? -0.678 -2.877 23.254 1.00 69.94 116 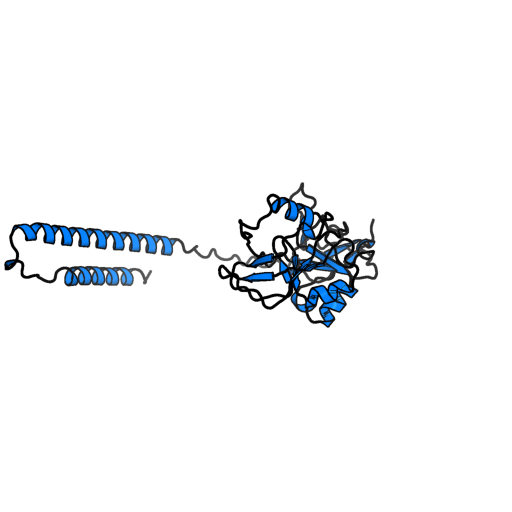GLU A C 1
ATOM 887 O O . GLU A 1 116 ? -0.274 -3.085 24.400 1.00 69.94 116 GLU A O 1
ATOM 892 N N . PRO A 1 117 ? -0.893 -3.897 22.396 1.00 73.50 117 PRO A N 1
ATOM 893 C CA . PRO A 1 117 ? -0.492 -5.249 22.751 1.00 73.50 117 PRO A CA 1
ATOM 894 C C . PRO A 1 117 ? 1.027 -5.278 23.003 1.00 73.50 117 PRO A C 1
ATOM 896 O O . PRO A 1 117 ? 1.759 -4.542 22.332 1.00 73.50 117 PRO A O 1
ATOM 899 N N . PRO A 1 118 ? 1.526 -6.127 23.923 1.00 75.12 118 PRO A N 1
ATOM 900 C CA . PRO A 1 118 ? 2.945 -6.173 24.297 1.00 75.12 118 PRO A CA 1
ATOM 901 C C . PRO A 1 118 ? 3.899 -6.273 23.095 1.00 75.12 118 PRO A C 1
ATOM 903 O O . PRO A 1 118 ? 4.980 -5.690 23.104 1.00 75.12 118 PRO A O 1
ATOM 906 N N . ASP A 1 119 ? 3.442 -6.920 22.019 1.00 87.88 119 ASP A N 1
ATOM 907 C CA . ASP A 1 119 ? 4.211 -7.181 20.802 1.00 87.88 119 ASP A CA 1
ATOM 908 C C . ASP A 1 119 ? 3.810 -6.289 19.616 1.00 87.88 119 ASP A C 1
ATOM 910 O O . ASP A 1 119 ? 4.017 -6.639 18.453 1.00 87.88 119 ASP A O 1
ATOM 914 N N . PHE A 1 120 ? 3.235 -5.110 19.872 1.00 86.56 120 PHE A N 1
ATOM 915 C CA . PHE A 1 120 ? 2.697 -4.249 18.816 1.00 86.56 120 PHE A CA 1
ATOM 916 C C . PHE A 1 120 ? 3.738 -3.849 17.752 1.00 86.56 120 PHE A C 1
ATOM 918 O O . PHE A 1 120 ? 3.453 -3.851 16.553 1.00 86.56 120 PHE A O 1
ATOM 925 N N . LEU A 1 121 ? 4.972 -3.541 18.167 1.00 88.62 121 LEU A N 1
ATOM 926 C CA . LEU A 1 121 ? 6.060 -3.242 17.228 1.00 88.62 121 LEU A CA 1
ATOM 927 C C . LEU A 1 121 ? 6.430 -4.451 16.371 1.00 88.62 121 LEU A C 1
ATOM 929 O O . LEU A 1 121 ? 6.776 -4.284 15.201 1.00 88.62 121 LEU A O 1
ATOM 933 N N . GLU A 1 122 ? 6.354 -5.650 16.939 1.00 92.81 122 GLU A N 1
ATOM 934 C CA . GLU A 1 122 ? 6.643 -6.872 16.206 1.00 92.81 122 GLU A CA 1
ATOM 935 C C . GLU A 1 122 ? 5.533 -7.185 15.206 1.00 92.81 122 GLU A C 1
ATOM 937 O O . GLU A 1 122 ? 5.826 -7.423 14.039 1.00 92.81 122 GLU A O 1
ATOM 942 N N . LEU A 1 123 ? 4.265 -7.032 15.597 1.00 92.81 123 LEU A N 1
ATOM 943 C CA . LEU A 1 123 ? 3.120 -7.106 14.686 1.00 92.81 123 LEU A CA 1
ATOM 944 C C . LEU A 1 123 ? 3.302 -6.188 13.464 1.00 92.81 123 LEU A C 1
ATOM 946 O O . LEU A 1 123 ? 3.091 -6.609 12.327 1.00 92.81 123 LEU A O 1
ATOM 950 N N . ILE A 1 124 ? 3.746 -4.944 13.675 1.00 90.62 124 ILE A N 1
ATOM 951 C CA . ILE A 1 124 ? 4.021 -4.003 12.577 1.00 90.62 124 ILE A CA 1
ATOM 952 C C . ILE A 1 124 ? 5.140 -4.512 11.674 1.00 90.62 124 ILE A C 1
ATOM 954 O O . ILE A 1 124 ? 5.019 -4.432 10.450 1.00 90.62 124 ILE A O 1
ATOM 958 N N . ARG A 1 125 ? 6.245 -4.997 12.253 1.00 90.00 125 ARG A N 1
ATOM 959 C CA . ARG A 1 125 ? 7.378 -5.520 11.477 1.00 90.00 125 ARG A CA 1
ATOM 960 C C . ARG A 1 125 ? 6.958 -6.715 10.636 1.00 90.00 125 ARG A C 1
ATOM 962 O O . ARG A 1 125 ? 7.235 -6.712 9.441 1.00 90.00 125 ARG A O 1
ATOM 969 N N . ARG A 1 126 ? 6.266 -7.680 11.238 1.00 93.00 126 ARG A N 1
ATOM 970 C CA . ARG A 1 126 ? 5.757 -8.879 10.566 1.00 93.00 126 ARG A CA 1
ATOM 971 C C . ARG A 1 126 ? 4.793 -8.514 9.437 1.00 93.00 126 ARG A C 1
ATOM 973 O O . ARG A 1 126 ? 4.984 -8.959 8.310 1.00 93.00 126 ARG A O 1
ATOM 980 N N . ASN A 1 127 ? 3.843 -7.603 9.684 1.00 93.06 127 ASN A N 1
ATOM 981 C CA . ASN A 1 127 ? 2.915 -7.147 8.644 1.00 93.06 127 ASN A CA 1
ATOM 982 C C . ASN A 1 127 ? 3.660 -6.449 7.498 1.00 93.06 127 ASN A C 1
ATOM 984 O O . ASN A 1 127 ? 3.377 -6.705 6.339 1.00 93.06 127 ASN A O 1
ATOM 988 N N . ARG A 1 128 ? 4.651 -5.597 7.794 1.00 88.12 128 ARG A N 1
ATOM 989 C CA . ARG A 1 128 ? 5.467 -4.917 6.768 1.00 88.12 128 ARG A CA 1
ATOM 990 C C . ARG A 1 128 ? 6.375 -5.859 5.975 1.00 88.12 128 ARG A C 1
ATOM 992 O O . ARG A 1 128 ? 6.734 -5.517 4.856 1.00 88.12 128 ARG A O 1
ATOM 999 N N . LYS A 1 129 ? 6.756 -7.003 6.547 1.00 88.94 129 LYS A N 1
ATOM 1000 C CA . LYS A 1 129 ? 7.479 -8.080 5.851 1.00 88.94 129 LYS A CA 1
ATOM 1001 C C . LYS A 1 129 ? 6.565 -8.946 4.978 1.00 88.94 129 LYS A C 1
ATOM 1003 O O . LYS A 1 129 ? 7.069 -9.787 4.241 1.00 88.94 129 LYS A O 1
ATOM 1008 N N . GLY A 1 130 ? 5.250 -8.761 5.079 1.00 90.62 130 GLY A N 1
ATOM 1009 C CA . GLY A 1 130 ? 4.262 -9.579 4.390 1.00 90.62 130 GLY A CA 1
ATOM 1010 C C . GLY A 1 130 ? 4.131 -10.993 4.938 1.00 90.62 130 GLY A C 1
ATOM 1011 O O . GLY A 1 130 ? 3.833 -11.930 4.197 1.00 90.62 130 GLY A O 1
ATOM 1012 N N . GLU A 1 131 ? 4.362 -11.157 6.240 1.00 93.50 131 GLU A N 1
ATOM 1013 C CA . GLU A 1 131 ? 3.993 -12.388 6.929 1.00 93.50 131 GLU A CA 1
ATOM 1014 C C . GLU A 1 131 ? 2.467 -12.524 6.991 1.00 93.50 131 GLU A C 1
ATOM 1016 O O . GLU A 1 131 ? 1.748 -11.530 7.119 1.00 93.50 131 GLU A O 1
ATOM 1021 N N . ASP A 1 132 ? 1.982 -13.763 6.921 1.00 93.25 132 ASP A N 1
ATOM 1022 C CA . ASP A 1 132 ? 0.573 -14.065 7.152 1.00 93.25 132 ASP A CA 1
ATOM 1023 C C . ASP A 1 132 ? 0.295 -14.024 8.660 1.00 93.25 132 ASP A C 1
ATOM 1025 O O . ASP A 1 132 ? 0.937 -14.717 9.457 1.00 93.25 132 ASP A O 1
ATOM 1029 N N . ILE A 1 133 ? -0.606 -13.133 9.063 1.00 94.94 133 ILE A N 1
ATOM 1030 C CA . ILE A 1 133 ? -0.911 -12.842 10.461 1.00 94.94 133 ILE A CA 1
ATOM 1031 C C . ILE A 1 133 ? -2.415 -12.976 10.632 1.00 94.94 133 ILE A C 1
ATOM 1033 O O . ILE A 1 133 ? -3.187 -12.385 9.879 1.00 94.94 133 ILE A O 1
ATOM 1037 N N . ALA A 1 134 ? -2.822 -13.723 11.656 1.00 95.62 134 ALA A N 1
ATOM 1038 C CA . ALA A 1 134 ? -4.226 -13.911 11.977 1.00 95.62 134 ALA A CA 1
ATOM 1039 C C . ALA A 1 134 ? -4.930 -12.564 12.225 1.00 95.62 134 ALA A C 1
ATOM 1041 O O . ALA A 1 134 ? -4.395 -11.668 12.884 1.00 95.62 134 ALA A O 1
ATOM 1042 N N . ALA A 1 135 ? -6.142 -12.414 11.688 1.00 95.75 135 ALA A N 1
ATOM 1043 C CA . ALA A 1 135 ? -6.882 -11.153 11.718 1.00 95.75 135 ALA A CA 1
ATOM 1044 C C . ALA A 1 135 ? -7.238 -10.669 13.138 1.00 95.75 135 ALA A C 1
ATOM 1046 O O . ALA A 1 135 ? -7.468 -9.479 13.353 1.00 95.75 135 ALA A O 1
ATOM 1047 N N . ASP A 1 136 ? -7.317 -11.576 14.109 1.00 94.94 136 ASP A N 1
ATOM 1048 C CA . ASP A 1 136 ? -7.564 -11.287 15.525 1.00 94.94 136 ASP A CA 1
ATOM 1049 C C . ASP A 1 136 ? -6.331 -10.744 16.266 1.00 94.94 136 ASP A C 1
ATOM 1051 O O . ASP A 1 136 ? -6.484 -10.103 17.304 1.00 94.94 136 ASP A O 1
ATOM 1055 N N . ALA A 1 137 ? -5.126 -10.903 15.708 1.00 93.75 137 ALA A N 1
ATOM 1056 C CA . ALA A 1 137 ? -3.910 -10.299 16.249 1.00 93.75 137 ALA A CA 1
ATOM 1057 C C . ALA A 1 137 ? -3.840 -8.778 16.011 1.00 93.75 137 ALA A C 1
ATOM 1059 O O . ALA A 1 137 ? -3.049 -8.083 16.652 1.00 93.75 137 ALA A O 1
ATOM 1060 N N . PHE A 1 138 ? -4.643 -8.242 15.084 1.00 93.06 138 PHE A N 1
ATOM 1061 C CA . PHE A 1 138 ? -4.668 -6.814 14.780 1.00 93.06 138 PHE A CA 1
ATOM 1062 C C . PHE A 1 138 ? -5.614 -6.051 15.719 1.00 93.06 138 PHE A C 1
ATOM 1064 O O . PHE A 1 138 ? -6.744 -6.491 15.947 1.00 93.06 138 PHE A O 1
ATOM 1071 N N . PRO A 1 139 ? -5.221 -4.858 16.211 1.00 92.12 139 PRO A N 1
ATOM 1072 C CA . PRO A 1 139 ? -6.134 -4.006 16.960 1.00 92.12 139 PRO A CA 1
ATOM 1073 C C . PRO A 1 139 ? -7.367 -3.655 16.124 1.00 92.12 139 PRO A C 1
ATOM 1075 O O . PRO A 1 139 ? -7.251 -3.292 14.954 1.00 92.12 139 PRO A O 1
ATOM 1078 N N . ARG A 1 140 ? -8.551 -3.704 16.739 1.00 92.38 140 ARG A N 1
ATOM 1079 C CA . ARG A 1 140 ? -9.821 -3.369 16.075 1.00 92.38 140 ARG A CA 1
ATOM 1080 C C . ARG A 1 140 ? -10.197 -1.895 16.177 1.00 92.38 140 ARG A C 1
ATOM 1082 O O . ARG A 1 140 ? -11.130 -1.451 15.519 1.00 92.38 140 ARG A O 1
ATOM 1089 N N . SER A 1 141 ? -9.465 -1.105 16.958 1.00 90.62 141 SER A N 1
ATOM 1090 C CA . SER A 1 141 ? -9.734 0.322 17.109 1.00 90.62 141 SER A CA 1
ATOM 1091 C C . SER A 1 141 ? -8.470 1.166 17.151 1.00 90.62 141 SER A C 1
ATOM 1093 O O . SER A 1 141 ? -7.392 0.712 17.535 1.00 90.62 141 SER A O 1
ATOM 1095 N N . PHE A 1 142 ? -8.600 2.418 16.715 1.00 88.00 142 PHE A N 1
ATOM 1096 C CA . PHE A 1 142 ? -7.453 3.285 16.477 1.00 88.00 142 PHE A CA 1
ATOM 1097 C C . PHE A 1 142 ? -7.764 4.757 16.720 1.00 88.00 142 PHE A C 1
ATOM 1099 O O . PHE A 1 142 ? -8.807 5.245 16.306 1.00 88.00 142 PHE A O 1
ATOM 1106 N N . ILE A 1 143 ? -6.814 5.502 17.291 1.00 85.38 143 ILE A N 1
ATOM 1107 C CA . ILE A 1 143 ? -6.936 6.953 17.500 1.00 85.38 143 ILE A CA 1
ATOM 1108 C C . ILE A 1 143 ? -5.951 7.702 16.594 1.00 85.38 143 ILE A C 1
ATOM 1110 O O . ILE A 1 143 ? -4.734 7.538 16.681 1.00 85.38 143 ILE A O 1
ATOM 1114 N N . LEU A 1 144 ? -6.475 8.559 15.723 1.00 82.19 144 LEU A N 1
ATOM 1115 C CA . LEU A 1 144 ? -5.745 9.528 14.915 1.00 82.19 144 LEU A CA 1
ATOM 1116 C C . LEU A 1 144 ? -5.405 10.761 15.754 1.00 82.19 144 LEU A C 1
ATOM 1118 O O . LEU A 1 144 ? -6.286 11.421 16.308 1.00 82.19 144 LEU A O 1
ATOM 1122 N N . ARG A 1 145 ? -4.124 11.138 15.787 1.00 73.38 145 ARG A N 1
ATOM 1123 C CA . ARG A 1 145 ? -3.702 12.430 16.338 1.00 73.38 145 ARG A CA 1
ATOM 1124 C C . ARG A 1 145 ? -3.744 13.505 15.248 1.00 73.38 145 ARG A C 1
ATOM 1126 O O . ARG A 1 145 ? -3.232 13.302 14.151 1.00 73.38 145 ARG A O 1
ATOM 1133 N N . GLY A 1 146 ? -4.323 14.659 15.579 1.00 71.69 146 GLY A N 1
ATOM 1134 C CA . GLY A 1 146 ? -4.422 15.833 14.704 1.00 71.69 146 GLY A CA 1
ATOM 1135 C C . GLY A 1 146 ? -5.818 16.063 14.116 1.00 71.69 146 GLY A C 1
ATOM 1136 O O . GLY A 1 146 ? -6.692 15.207 14.185 1.00 71.69 146 GLY A O 1
ATOM 1137 N N . GLN A 1 147 ? -6.026 17.242 13.527 1.00 59.00 147 GLN A N 1
ATOM 1138 C CA . GLN A 1 147 ? -7.305 17.655 12.925 1.00 59.00 147 GLN A CA 1
ATOM 1139 C C . GLN A 1 147 ? -7.479 17.191 11.466 1.00 59.00 147 GLN A C 1
ATOM 1141 O O . GLN A 1 147 ? -8.283 17.753 10.727 1.00 59.00 147 GLN A O 1
ATOM 1146 N N . ARG A 1 148 ? -6.716 16.189 11.003 1.00 64.69 148 ARG A N 1
ATOM 1147 C CA . ARG A 1 148 ? -6.755 15.788 9.589 1.00 64.69 148 ARG A CA 1
ATOM 1148 C C . ARG A 1 148 ? -8.132 15.241 9.196 1.00 64.69 148 ARG A C 1
ATOM 1150 O O . ARG A 1 148 ? -8.731 14.441 9.917 1.00 64.69 148 ARG A O 1
ATOM 1157 N N . VAL A 1 149 ? -8.608 15.709 8.042 1.00 63.41 149 VAL A N 1
ATOM 1158 C CA . VAL A 1 149 ? -9.868 15.324 7.388 1.00 63.41 149 VAL A CA 1
ATOM 1159 C C . VAL A 1 149 ? -9.872 13.810 7.115 1.00 63.41 149 VAL A C 1
ATOM 1161 O O . VAL A 1 149 ? -8.800 13.272 6.821 1.00 63.41 149 VAL A O 1
ATOM 1164 N N . PRO A 1 150 ? -11.023 13.113 7.223 1.00 71.06 150 PRO A N 1
ATOM 1165 C CA . PRO A 1 150 ? -11.138 11.719 6.801 1.00 71.06 150 PRO A CA 1
ATOM 1166 C C . PRO A 1 150 ? -10.694 11.572 5.342 1.00 71.06 150 PRO A C 1
ATOM 1168 O O . PRO A 1 150 ? -11.044 12.400 4.502 1.00 71.06 150 PRO A O 1
ATOM 1171 N N . ARG A 1 151 ? -9.913 10.536 5.047 1.00 83.06 151 ARG A N 1
ATOM 1172 C CA . ARG A 1 151 ? -9.441 10.223 3.694 1.00 83.06 151 ARG A CA 1
ATOM 1173 C C . ARG A 1 151 ? -9.794 8.794 3.364 1.00 83.06 151 ARG A C 1
ATOM 1175 O O . ARG A 1 151 ? -9.961 7.987 4.268 1.00 83.06 151 ARG A O 1
ATOM 1182 N N . ASP A 1 152 ? -9.843 8.492 2.078 1.00 88.25 152 ASP A N 1
ATOM 1183 C CA . ASP A 1 152 ? -10.153 7.140 1.626 1.00 88.25 152 ASP A CA 1
ATOM 1184 C C . ASP A 1 152 ? -8.987 6.181 1.927 1.00 88.25 152 ASP A C 1
ATOM 1186 O O . ASP A 1 152 ? -9.201 5.005 2.187 1.00 88.25 152 ASP A O 1
ATOM 1190 N N . ILE A 1 153 ? -7.755 6.702 2.017 1.00 86.62 153 ILE A N 1
ATOM 1191 C CA . ILE A 1 153 ? -6.569 5.955 2.447 1.00 86.62 153 ILE A CA 1
ATOM 1192 C C . ILE A 1 153 ? -5.827 6.724 3.529 1.00 86.62 153 ILE A C 1
ATOM 1194 O O . ILE A 1 153 ? -5.576 7.927 3.413 1.00 86.62 153 ILE A O 1
ATOM 1198 N N . LEU A 1 154 ? -5.443 6.004 4.576 1.00 84.56 154 LEU A N 1
ATOM 1199 C CA . LEU A 1 154 ? -4.664 6.511 5.692 1.00 84.56 154 LEU A CA 1
ATOM 1200 C C . LEU A 1 154 ? -3.475 5.581 5.923 1.00 84.56 154 LEU A C 1
ATOM 1202 O O . LEU A 1 154 ? -3.629 4.367 6.013 1.00 84.56 154 LEU A O 1
ATOM 1206 N N . HIS A 1 155 ? -2.281 6.154 6.046 1.00 82.50 155 HIS A N 1
ATOM 1207 C CA . HIS A 1 155 ? -1.055 5.384 6.211 1.00 82.50 155 HIS A CA 1
ATOM 1208 C C . HIS A 1 155 ? -0.354 5.705 7.530 1.00 82.50 155 HIS A C 1
ATOM 1210 O O . HIS A 1 155 ? -0.150 6.863 7.903 1.00 82.50 155 HIS A O 1
ATOM 1216 N N . GLY A 1 156 ? 0.039 4.658 8.248 1.00 81.69 156 GLY A N 1
ATOM 1217 C CA . GLY A 1 156 ? 0.855 4.770 9.449 1.00 81.69 156 GLY A CA 1
ATOM 1218 C C . GLY A 1 156 ? 1.627 3.481 9.696 1.00 81.69 156 GLY A C 1
ATOM 1219 O O . GLY A 1 156 ? 2.469 3.066 8.903 1.00 81.69 156 GLY A O 1
ATOM 1220 N N . ASN A 1 157 ? 1.340 2.839 10.823 1.00 83.19 157 ASN A N 1
ATOM 1221 C CA . ASN A 1 157 ? 1.893 1.524 11.139 1.00 83.19 157 ASN A CA 1
ATOM 1222 C C . ASN A 1 157 ? 1.249 0.405 10.301 1.00 83.19 157 ASN A C 1
ATOM 1224 O O . ASN A 1 157 ? 1.930 -0.549 9.934 1.00 83.19 157 ASN A O 1
ATOM 1228 N N . PHE A 1 158 ? -0.020 0.596 9.937 1.00 90.38 158 PHE A N 1
ATOM 1229 C CA . PHE A 1 158 ? -0.774 -0.209 8.981 1.00 90.38 158 PHE A CA 1
ATOM 1230 C C . PHE A 1 158 ? -1.279 0.682 7.842 1.00 90.38 158 PHE A C 1
ATOM 1232 O O . PHE A 1 158 ? -1.265 1.917 7.956 1.00 90.38 158 PHE A O 1
ATOM 1239 N N . LEU A 1 159 ? -1.734 0.051 6.763 1.00 92.31 159 LEU A N 1
ATOM 1240 C CA . LEU A 1 159 ? -2.528 0.708 5.738 1.00 92.31 159 LEU A CA 1
ATOM 1241 C C . LEU A 1 159 ? -4.000 0.590 6.112 1.00 92.31 159 LEU A C 1
ATOM 1243 O O . LEU A 1 159 ? -4.495 -0.514 6.319 1.00 92.31 159 LEU A O 1
ATOM 1247 N N . PHE A 1 160 ? -4.683 1.724 6.193 1.00 93.50 160 PHE A N 1
ATOM 1248 C CA . PHE A 1 160 ? -6.121 1.762 6.389 1.00 93.50 160 PHE A CA 1
ATOM 1249 C C . PHE A 1 160 ? -6.797 2.259 5.122 1.00 93.50 160 PHE A C 1
ATOM 1251 O O . PHE A 1 160 ? -6.359 3.252 4.533 1.00 93.50 160 PHE A O 1
ATOM 1258 N N . VAL A 1 161 ? -7.884 1.601 4.751 1.00 94.94 161 VAL A N 1
ATOM 1259 C CA . VAL A 1 161 ? -8.722 1.961 3.607 1.00 94.94 161 VAL A CA 1
ATOM 1260 C C . VAL A 1 161 ? -10.154 2.194 4.082 1.00 94.94 161 VAL A C 1
ATOM 1262 O O . VAL A 1 161 ? -10.599 1.552 5.036 1.00 94.94 161 VAL A O 1
ATOM 1265 N N . SER A 1 162 ? -10.860 3.152 3.485 1.00 95.25 162 SER A N 1
ATOM 1266 C CA . SER A 1 162 ? -12.286 3.370 3.745 1.00 95.25 162 SER A CA 1
ATOM 1267 C C . SER A 1 162 ? -13.121 2.208 3.214 1.00 95.25 162 SER A C 1
ATOM 1269 O O . SER A 1 162 ? -12.660 1.450 2.360 1.00 95.25 162 SER A O 1
ATOM 1271 N N . ARG A 1 163 ? -14.376 2.111 3.669 1.00 96.25 163 ARG A N 1
ATOM 1272 C CA . ARG A 1 163 ? -15.358 1.164 3.120 1.00 96.25 163 ARG A CA 1
ATOM 1273 C C . ARG A 1 163 ? -15.446 1.204 1.595 1.00 96.25 163 ARG A C 1
ATOM 1275 O O . ARG A 1 163 ? -15.295 0.162 0.986 1.00 96.25 163 ARG A O 1
ATOM 1282 N N . ASP A 1 164 ? -15.550 2.388 0.991 1.00 95.12 164 ASP A N 1
ATOM 1283 C CA . ASP A 1 164 ? -15.640 2.519 -0.473 1.00 95.12 164 ASP A CA 1
ATOM 1284 C C . ASP A 1 164 ? -14.475 1.831 -1.214 1.00 95.12 164 ASP A C 1
ATOM 1286 O O . ASP A 1 164 ? -14.668 1.248 -2.273 1.00 95.12 164 ASP A O 1
ATOM 1290 N N . ILE A 1 165 ? -13.257 1.878 -0.659 1.00 96.06 165 ILE A N 1
ATOM 1291 C CA . ILE A 1 165 ? -12.097 1.186 -1.238 1.00 96.06 165 ILE A CA 1
ATOM 1292 C C . ILE A 1 165 ? -12.115 -0.300 -0.885 1.00 96.06 165 ILE A C 1
ATOM 1294 O O . ILE A 1 165 ? -11.770 -1.117 -1.730 1.00 96.06 165 ILE A O 1
ATOM 1298 N N . ALA A 1 166 ? -12.488 -0.655 0.345 1.00 97.75 166 ALA A N 1
ATOM 1299 C CA . ALA A 1 166 ? -12.578 -2.046 0.775 1.00 97.75 166 ALA A CA 1
ATOM 1300 C C . ALA A 1 166 ? -13.596 -2.837 -0.058 1.00 97.75 166 ALA A C 1
ATOM 1302 O O . ALA A 1 166 ? -13.295 -3.957 -0.452 1.00 97.75 166 ALA A O 1
ATOM 1303 N N . ASP A 1 167 ? -14.745 -2.237 -0.372 1.00 97.75 167 ASP A N 1
ATOM 1304 C CA . ASP A 1 167 ? -15.787 -2.848 -1.198 1.00 97.75 167 ASP A CA 1
ATOM 1305 C C . ASP A 1 167 ? -15.266 -3.106 -2.623 1.00 97.75 167 ASP A C 1
ATOM 1307 O O . ASP A 1 167 ? -15.487 -4.183 -3.157 1.00 97.75 167 ASP A O 1
ATOM 1311 N N . ILE A 1 168 ? -14.486 -2.179 -3.201 1.00 97.50 168 ILE A N 1
ATOM 1312 C CA . ILE A 1 168 ? -13.807 -2.412 -4.490 1.00 97.50 168 ILE A CA 1
ATOM 1313 C C . ILE A 1 168 ? -12.794 -3.546 -4.356 1.00 97.50 168 ILE A C 1
ATOM 1315 O O . ILE A 1 168 ? -12.793 -4.456 -5.169 1.00 97.50 168 ILE A O 1
ATOM 1319 N N . LEU A 1 169 ? -11.917 -3.497 -3.349 1.00 97.69 169 LEU A N 1
ATOM 1320 C CA . LEU A 1 169 ? -10.850 -4.485 -3.161 1.00 97.69 169 LEU A CA 1
ATOM 1321 C C . LEU A 1 169 ? -11.380 -5.901 -2.897 1.00 97.69 169 LEU A C 1
ATOM 1323 O O . LEU A 1 169 ? -10.676 -6.860 -3.198 1.00 97.69 169 LEU A O 1
ATOM 1327 N N . ALA A 1 170 ? -12.587 -6.040 -2.346 1.00 97.69 170 ALA A N 1
ATOM 1328 C CA . ALA A 1 170 ? -13.214 -7.331 -2.076 1.00 97.69 170 ALA A CA 1
ATOM 1329 C C . ALA A 1 170 ? -13.536 -8.132 -3.351 1.00 97.69 170 ALA A C 1
ATOM 1331 O O . ALA A 1 170 ? -13.640 -9.355 -3.280 1.00 97.69 170 ALA A O 1
ATOM 1332 N N . ASP A 1 171 ? -13.645 -7.460 -4.501 1.00 98.00 171 ASP A N 1
ATOM 1333 C CA . ASP A 1 171 ? -13.930 -8.085 -5.796 1.00 98.00 171 ASP A CA 1
ATOM 1334 C C . ASP A 1 171 ? -12.660 -8.553 -6.544 1.00 98.00 171 ASP A C 1
ATOM 1336 O O . ASP A 1 171 ? -12.758 -9.082 -7.652 1.00 98.00 171 ASP A O 1
ATOM 1340 N N . PHE A 1 172 ? -11.464 -8.354 -5.970 1.00 98.19 172 PHE A N 1
ATOM 1341 C CA . PHE A 1 172 ? -10.171 -8.635 -6.613 1.00 98.19 172 PHE A CA 1
ATOM 1342 C C . PHE A 1 172 ? -9.346 -9.666 -5.839 1.00 98.19 172 PHE A C 1
ATOM 1344 O O . PHE A 1 172 ? -9.544 -9.888 -4.642 1.00 98.19 172 PHE A O 1
ATOM 1351 N N . ASP A 1 173 ? -8.368 -10.276 -6.515 1.00 98.00 173 ASP A N 1
ATOM 1352 C CA . ASP A 1 173 ? -7.448 -11.214 -5.873 1.00 98.00 173 ASP A CA 1
ATOM 1353 C C . ASP A 1 173 ? -6.395 -10.456 -5.054 1.00 98.00 173 ASP A C 1
ATOM 1355 O O . ASP A 1 173 ? -5.383 -9.983 -5.567 1.00 98.00 173 ASP A O 1
ATOM 1359 N N . LEU A 1 174 ? -6.599 -10.344 -3.744 1.00 97.31 174 LEU A N 1
ATOM 1360 C CA . LEU A 1 174 ? -5.621 -9.726 -2.841 1.00 97.31 174 LEU A CA 1
ATOM 1361 C C . LEU A 1 174 ? -4.483 -10.689 -2.443 1.00 97.31 174 LEU A C 1
ATOM 1363 O O . LEU A 1 174 ? -3.633 -10.347 -1.611 1.00 97.31 174 LEU A O 1
ATOM 1367 N N . GLY A 1 175 ? -4.445 -11.896 -3.012 1.00 96.19 175 GLY A N 1
ATOM 1368 C CA . GLY A 1 175 ? -3.530 -12.963 -2.635 1.00 96.19 175 GLY A CA 1
ATOM 1369 C C . GLY A 1 175 ? -3.736 -13.368 -1.178 1.00 96.19 175 GLY A C 1
ATOM 1370 O O . GLY A 1 175 ? -4.829 -13.726 -0.753 1.00 96.19 175 GLY A O 1
ATOM 1371 N N . ARG A 1 176 ? -2.665 -13.292 -0.381 1.00 96.31 176 ARG A N 1
ATOM 1372 C CA . ARG A 1 176 ? -2.732 -13.546 1.071 1.00 96.31 176 ARG A CA 1
ATOM 1373 C C . ARG A 1 176 ? -3.128 -12.315 1.886 1.00 96.31 176 ARG A C 1
ATOM 1375 O O . ARG A 1 176 ? -3.302 -12.422 3.099 1.00 96.31 176 ARG A O 1
ATOM 1382 N N . SER A 1 177 ? -3.202 -11.140 1.261 1.00 96.62 177 SER A N 1
ATOM 1383 C CA . SER A 1 177 ? -3.594 -9.913 1.953 1.00 96.62 177 SER A CA 1
ATOM 1384 C C . SER A 1 177 ? -5.070 -9.975 2.348 1.00 96.62 177 SER A C 1
ATOM 1386 O O . SER A 1 177 ? -5.890 -10.581 1.666 1.00 96.62 177 SER A O 1
ATOM 1388 N N . GLN A 1 178 ? -5.412 -9.339 3.464 1.00 97.12 178 GLN A N 1
ATOM 1389 C CA . GLN A 1 178 ? -6.741 -9.397 4.067 1.00 97.12 178 GLN A CA 1
ATOM 1390 C C . GLN A 1 178 ? -7.276 -7.988 4.321 1.00 97.12 178 GLN A C 1
ATOM 1392 O O . GLN A 1 178 ? -6.510 -7.067 4.624 1.00 97.12 178 GLN A O 1
ATOM 1397 N N . LEU A 1 179 ? -8.602 -7.852 4.255 1.00 98.00 179 LEU A N 1
ATOM 1398 C CA . LEU A 1 179 ? -9.345 -6.673 4.694 1.00 98.00 179 LEU A CA 1
ATOM 1399 C C . LEU A 1 179 ? -9.927 -6.942 6.083 1.00 98.00 179 LEU A C 1
ATOM 1401 O O . LEU A 1 179 ? -10.888 -7.693 6.239 1.00 98.00 179 LEU A O 1
ATOM 1405 N N . ILE A 1 180 ? -9.342 -6.325 7.108 1.00 97.75 180 ILE A N 1
ATOM 1406 C CA . ILE A 1 180 ? -9.741 -6.537 8.503 1.00 97.75 180 ILE A CA 1
ATOM 1407 C C . ILE A 1 180 ? -10.605 -5.352 8.955 1.00 97.75 180 ILE A C 1
ATOM 1409 O O . ILE A 1 180 ? -10.073 -4.244 9.077 1.00 97.75 180 ILE A O 1
ATOM 1413 N N . PRO A 1 181 ? -11.912 -5.542 9.227 1.00 97.56 181 PRO A N 1
ATOM 1414 C CA . PRO A 1 181 ? -12.780 -4.455 9.669 1.00 97.56 181 PRO A CA 1
ATOM 1415 C C . PRO A 1 181 ? -12.369 -3.938 11.048 1.00 97.56 181 PRO A C 1
ATOM 1417 O O . PRO A 1 181 ? -12.002 -4.716 11.940 1.00 97.56 181 PRO A O 1
ATOM 1420 N N . LEU A 1 182 ? -12.461 -2.618 11.210 1.00 94.94 182 LEU A N 1
ATOM 1421 C CA . LEU A 1 182 ? -12.263 -1.921 12.477 1.00 94.94 182 LEU A CA 1
ATOM 1422 C C . LEU A 1 182 ? -13.608 -1.617 13.144 1.00 94.94 182 LEU A C 1
ATOM 1424 O O . LEU A 1 182 ? -14.543 -1.165 12.489 1.00 94.94 182 LEU A O 1
ATOM 1428 N N . ASP A 1 183 ? -13.660 -1.739 14.466 1.00 93.44 183 ASP A N 1
ATOM 1429 C CA . ASP A 1 183 ? -14.805 -1.333 15.291 1.00 93.44 183 ASP A CA 1
ATOM 1430 C C . ASP A 1 183 ? -14.944 0.202 15.338 1.00 93.44 183 ASP A C 1
ATOM 1432 O O . ASP A 1 183 ? -16.037 0.774 15.482 1.00 93.44 183 ASP A O 1
ATOM 1436 N N . GLY A 1 184 ? -13.815 0.906 15.199 1.00 89.88 184 GLY A N 1
ATOM 1437 C CA . GLY A 1 184 ? -13.807 2.359 15.124 1.00 89.88 184 GLY A CA 1
ATOM 1438 C C . GLY A 1 184 ? -12.435 2.982 14.908 1.00 89.88 184 GLY A C 1
ATOM 1439 O O . GLY A 1 184 ? -11.433 2.600 15.517 1.00 89.88 184 GLY A O 1
ATOM 1440 N N . MET A 1 185 ? -12.415 4.026 14.082 1.00 89.62 185 MET A N 1
ATOM 1441 C CA . MET A 1 185 ? -11.317 4.980 14.039 1.00 89.62 185 MET A CA 1
ATOM 1442 C C . MET A 1 185 ? -11.774 6.294 14.664 1.00 89.62 185 MET A C 1
ATOM 1444 O O . MET A 1 185 ? -12.824 6.823 14.322 1.00 89.62 185 MET A O 1
ATOM 1448 N N . TYR A 1 186 ? -10.981 6.815 15.587 1.00 89.06 186 TYR A N 1
ATOM 1449 C CA . TYR A 1 186 ? -11.298 7.972 16.410 1.00 89.06 186 TYR A CA 1
ATOM 1450 C C . TYR A 1 186 ? -10.313 9.102 16.125 1.00 89.06 186 TYR A C 1
ATOM 1452 O O . TYR A 1 186 ? -9.178 8.854 15.725 1.00 89.06 186 TYR A O 1
ATOM 1460 N N . ARG A 1 187 ? -10.712 10.351 16.345 1.00 86.75 187 ARG A N 1
ATOM 1461 C CA . ARG A 1 187 ? -9.851 11.534 16.262 1.00 86.75 187 ARG A CA 1
ATOM 1462 C C . ARG A 1 187 ? -9.634 12.113 17.655 1.00 86.75 187 ARG A C 1
ATOM 1464 O O . ARG A 1 187 ? -10.558 12.150 18.457 1.00 86.75 187 ARG A O 1
ATOM 1471 N N . GLY A 1 188 ? -8.430 12.633 17.886 1.00 83.12 188 GLY A N 1
ATOM 1472 C CA . GLY A 1 188 ? -8.154 13.515 19.017 1.00 83.12 188 GLY A CA 1
ATOM 1473 C C . GLY A 1 188 ? -8.109 12.800 20.365 1.00 83.12 188 GLY A C 1
ATOM 1474 O O . GLY A 1 188 ? -8.072 11.576 20.444 1.00 83.12 188 GLY A O 1
ATOM 1475 N N . ARG A 1 189 ? -8.029 13.590 21.441 1.00 80.50 189 ARG A N 1
ATOM 1476 C CA . ARG A 1 189 ? -8.049 13.073 22.824 1.00 80.50 189 ARG A CA 1
ATOM 1477 C C . ARG A 1 189 ? -9.467 12.790 23.315 1.00 80.50 189 ARG A C 1
ATOM 1479 O O . ARG A 1 189 ? -9.648 11.955 24.185 1.00 80.50 189 ARG A O 1
ATOM 1486 N N . ASP A 1 190 ? -10.436 13.490 22.744 1.00 85.69 190 ASP A N 1
ATOM 1487 C CA . ASP A 1 190 ? -11.874 13.342 22.956 1.00 85.69 190 ASP A CA 1
ATOM 1488 C C . ASP A 1 190 ? -12.433 12.036 22.374 1.00 85.69 190 ASP A C 1
ATOM 1490 O O . ASP A 1 190 ? -13.568 11.681 22.671 1.00 85.69 190 ASP A O 1
ATOM 1494 N N . ARG A 1 191 ? -11.633 11.302 21.583 1.00 87.88 191 ARG A N 1
ATOM 1495 C CA . ARG A 1 191 ? -12.014 10.034 20.946 1.00 87.88 191 ARG A CA 1
ATOM 1496 C C . ARG A 1 191 ? -13.304 10.183 20.138 1.00 87.88 191 ARG A C 1
ATOM 1498 O O . ARG A 1 191 ? -14.160 9.304 20.154 1.00 87.88 191 ARG A O 1
ATOM 1505 N N . THR A 1 192 ? -13.436 11.281 19.400 1.00 90.19 192 THR A N 1
ATOM 1506 C CA . THR A 1 192 ? -14.575 11.464 18.497 1.00 90.19 192 THR A CA 1
ATOM 1507 C C . THR A 1 192 ? -14.467 10.446 17.364 1.00 90.19 192 THR A C 1
ATOM 1509 O O . THR A 1 192 ? -13.471 10.443 16.635 1.00 90.19 192 THR A O 1
ATOM 1512 N N . LYS A 1 193 ? -15.448 9.543 17.235 1.00 90.56 193 LYS A N 1
ATOM 1513 C CA . LYS A 1 193 ? -15.466 8.525 16.172 1.00 90.56 193 LYS A CA 1
ATOM 1514 C C . LYS A 1 193 ? -15.544 9.225 14.812 1.00 90.56 193 LYS A C 1
ATOM 1516 O O . LYS A 1 193 ? -16.260 10.207 14.660 1.00 90.56 193 LYS A O 1
ATOM 1521 N N . LEU A 1 194 ? -14.764 8.755 13.844 1.00 89.75 194 LEU A N 1
ATOM 1522 C CA . LEU A 1 194 ? -14.907 9.182 12.460 1.00 89.75 194 LEU A CA 1
ATOM 1523 C C . LEU A 1 194 ? -16.188 8.590 11.871 1.00 89.75 194 LEU A C 1
ATOM 1525 O O . LEU A 1 194 ? -16.489 7.425 12.108 1.00 89.75 194 LEU A O 1
ATOM 1529 N N . ASP A 1 195 ? -16.867 9.357 11.022 1.00 90.31 195 ASP A N 1
ATOM 1530 C CA . ASP A 1 195 ? -18.118 8.926 10.379 1.00 90.31 195 ASP A CA 1
ATOM 1531 C C . ASP A 1 195 ? -17.926 7.814 9.334 1.00 90.31 195 ASP A C 1
ATOM 1533 O O . ASP A 1 195 ? -18.892 7.204 8.888 1.00 90.31 195 ASP A O 1
ATOM 1537 N N . LYS A 1 196 ? -16.680 7.553 8.920 1.00 91.38 196 LYS A N 1
ATOM 1538 C CA . LYS A 1 196 ? -16.345 6.510 7.947 1.00 91.38 196 LYS A CA 1
ATOM 1539 C C . LYS A 1 196 ? -15.922 5.220 8.646 1.00 91.38 196 LYS A C 1
ATOM 1541 O O . LYS A 1 196 ? -15.107 5.255 9.570 1.00 91.38 196 LYS A O 1
ATOM 1546 N N . ASP A 1 197 ? -16.388 4.100 8.108 1.00 94.88 197 ASP A N 1
ATOM 1547 C CA . ASP A 1 197 ? -15.833 2.779 8.390 1.00 94.88 197 ASP A CA 1
ATOM 1548 C C . ASP A 1 197 ? -14.473 2.620 7.709 1.00 94.88 197 ASP A C 1
ATOM 1550 O O . ASP A 1 197 ? -14.269 3.063 6.572 1.00 94.88 197 ASP A O 1
ATOM 1554 N N . TYR A 1 198 ? -13.554 1.955 8.404 1.00 95.50 198 TYR A N 1
ATOM 1555 C CA . TYR A 1 198 ? -12.218 1.671 7.900 1.00 95.50 198 TYR A CA 1
ATOM 1556 C C . TYR A 1 198 ? -11.848 0.211 8.113 1.00 95.50 198 TYR A C 1
ATOM 1558 O O . TYR A 1 198 ? -12.307 -0.441 9.051 1.00 95.50 198 TYR A O 1
ATOM 1566 N N . PHE A 1 199 ? -10.949 -0.253 7.260 1.00 97.50 199 PHE A N 1
ATOM 1567 C CA . PHE A 1 199 ? -10.383 -1.590 7.275 1.00 97.50 199 PHE A CA 1
ATOM 1568 C C . PHE A 1 199 ? -8.863 -1.474 7.319 1.00 97.50 199 PHE A C 1
ATOM 1570 O O . PHE A 1 199 ? -8.303 -0.555 6.718 1.00 97.50 199 PHE A O 1
ATOM 1577 N N . ILE A 1 200 ? -8.185 -2.391 8.006 1.00 96.00 200 ILE A N 1
ATOM 1578 C CA . ILE A 1 200 ? -6.756 -2.617 7.769 1.00 96.00 200 ILE A CA 1
ATOM 1579 C C . ILE A 1 200 ? -6.628 -3.439 6.491 1.00 96.00 200 ILE A C 1
ATOM 1581 O O . ILE A 1 200 ? -7.258 -4.487 6.377 1.00 96.00 200 ILE A O 1
ATOM 1585 N N . LEU A 1 201 ? -5.778 -2.985 5.576 1.00 96.75 201 LEU A N 1
ATOM 1586 C CA . LEU A 1 201 ? -5.280 -3.786 4.466 1.00 96.75 201 LEU A CA 1
ATOM 1587 C C . LEU A 1 201 ? -3.899 -4.333 4.850 1.00 96.75 201 LEU A C 1
ATOM 1589 O O . LEU A 1 201 ? -2.956 -3.558 5.047 1.00 96.75 201 LEU A O 1
ATOM 1593 N N . THR A 1 202 ? -3.791 -5.653 5.023 1.00 95.56 202 THR A N 1
ATOM 1594 C CA . THR A 1 202 ? -2.511 -6.308 5.348 1.00 95.56 202 THR A CA 1
ATOM 1595 C C . THR A 1 202 ? -1.609 -6.395 4.112 1.00 95.56 202 THR A C 1
ATOM 1597 O O . THR A 1 202 ? -2.078 -6.270 2.983 1.00 95.56 202 THR A O 1
ATOM 1600 N N . PHE A 1 203 ? -0.300 -6.586 4.308 1.00 91.75 203 PHE A N 1
ATOM 1601 C CA . PHE A 1 203 ? 0.671 -6.682 3.202 1.00 91.75 203 PHE A CA 1
ATOM 1602 C C . PHE A 1 203 ? 1.163 -8.115 2.958 1.00 91.75 203 PHE A C 1
ATOM 1604 O O . PHE A 1 203 ? 2.317 -8.319 2.602 1.00 91.75 203 PHE A O 1
ATOM 1611 N N . ALA A 1 204 ? 0.326 -9.128 3.185 1.00 93.81 204 ALA A N 1
ATOM 1612 C CA . ALA A 1 204 ? 0.759 -10.529 3.135 1.00 93.81 204 ALA A CA 1
ATOM 1613 C C . ALA A 1 204 ? 1.014 -11.059 1.705 1.00 93.81 204 ALA A C 1
ATOM 1615 O O . ALA A 1 204 ? 1.684 -12.084 1.520 1.00 93.81 204 ALA A O 1
ATOM 1616 N N . SER A 1 205 ? 0.516 -10.364 0.679 1.00 95.19 205 SER A N 1
ATOM 1617 C CA . SER A 1 205 ? 0.885 -10.603 -0.719 1.00 95.19 205 SER A CA 1
ATOM 1618 C C . SER A 1 205 ? 2.155 -9.827 -1.084 1.00 95.19 205 SER A C 1
ATOM 1620 O O . SER A 1 205 ? 2.182 -8.594 -1.045 1.00 95.19 205 SER A O 1
ATOM 1622 N N . SER A 1 206 ? 3.218 -10.554 -1.430 1.00 94.38 206 SER A N 1
ATOM 1623 C CA . SER A 1 206 ? 4.535 -9.997 -1.736 1.00 94.38 206 SER A CA 1
ATOM 1624 C C . SER A 1 206 ? 5.110 -10.655 -2.986 1.00 94.38 206 SER A C 1
ATOM 1626 O O . SER A 1 206 ? 5.058 -11.880 -3.103 1.00 94.38 206 SER A O 1
ATOM 1628 N N . LYS A 1 207 ? 5.648 -9.851 -3.907 1.00 95.38 207 LYS A N 1
ATOM 1629 C CA . LYS A 1 207 ? 6.327 -10.320 -5.125 1.00 95.38 207 LYS A CA 1
ATOM 1630 C C . LYS A 1 207 ? 7.648 -9.570 -5.269 1.00 95.38 207 LYS A C 1
ATOM 1632 O O . LYS A 1 207 ? 7.665 -8.359 -5.089 1.00 95.38 207 LYS A O 1
ATOM 1637 N N . THR A 1 208 ? 8.727 -10.267 -5.607 1.00 95.75 208 THR A N 1
ATOM 1638 C CA . THR A 1 208 ? 10.034 -9.655 -5.899 1.00 95.75 208 THR A CA 1
ATOM 1639 C C . THR A 1 208 ? 10.160 -9.484 -7.407 1.00 95.75 208 THR A C 1
ATOM 1641 O O . THR A 1 208 ? 10.684 -10.358 -8.087 1.00 95.75 208 THR A O 1
ATOM 1644 N N . VAL A 1 209 ? 9.596 -8.400 -7.930 1.00 96.88 209 VAL A N 1
ATOM 1645 C CA . VAL A 1 209 ? 9.423 -8.161 -9.374 1.00 96.88 209 VAL A CA 1
ATOM 1646 C C . VAL A 1 209 ? 9.914 -6.789 -9.816 1.00 96.88 209 VAL A C 1
ATOM 1648 O O . VAL A 1 209 ? 9.974 -6.512 -11.006 1.00 96.88 209 VAL A O 1
ATOM 1651 N N . PHE A 1 210 ? 10.255 -5.888 -8.901 1.00 96.88 210 PHE A N 1
ATOM 1652 C CA . PHE A 1 210 ? 10.827 -4.594 -9.239 1.00 96.88 210 PHE A CA 1
ATOM 1653 C C . PHE A 1 210 ? 12.171 -4.773 -9.956 1.00 96.88 210 PHE A C 1
ATOM 1655 O O . PHE A 1 210 ? 13.038 -5.500 -9.481 1.00 96.88 210 PHE A O 1
ATOM 1662 N N . SER A 1 211 ? 12.345 -4.085 -11.089 1.00 96.00 211 SER A N 1
ATOM 1663 C CA . SER A 1 211 ? 13.570 -4.120 -11.893 1.00 96.00 211 SER A CA 1
ATOM 1664 C C . SER A 1 211 ? 14.291 -2.769 -11.805 1.00 96.00 211 SER A C 1
ATOM 1666 O O . SER A 1 211 ? 13.891 -1.800 -12.471 1.00 96.00 211 SER A O 1
ATOM 1668 N N . PRO A 1 212 ? 15.347 -2.661 -10.980 1.00 95.31 212 PRO A N 1
ATOM 1669 C CA . PRO A 1 212 ? 16.196 -1.477 -10.925 1.00 95.31 212 PRO A CA 1
ATOM 1670 C C . PRO A 1 212 ? 16.870 -1.166 -12.263 1.00 95.31 212 PRO A C 1
ATOM 1672 O O . PRO A 1 212 ? 16.910 -0.007 -12.672 1.00 95.31 212 PRO A O 1
ATOM 1675 N N . GLU A 1 213 ? 17.350 -2.193 -12.963 1.00 94.75 213 GLU A N 1
ATOM 1676 C CA . GLU A 1 213 ? 18.072 -2.101 -14.236 1.00 94.75 213 GLU A CA 1
ATOM 1677 C C . GLU A 1 213 ? 17.150 -1.624 -15.359 1.00 94.75 213 GLU A C 1
ATOM 1679 O O . GLU A 1 213 ? 17.541 -0.819 -16.206 1.00 94.75 213 GLU A O 1
ATOM 1684 N N . GLY A 1 214 ? 15.896 -2.084 -15.340 1.00 94.19 214 GLY A N 1
ATOM 1685 C CA . GLY A 1 214 ? 14.866 -1.635 -16.260 1.00 94.19 214 GLY A CA 1
ATOM 1686 C C . GLY A 1 214 ? 14.334 -0.239 -15.938 1.00 94.19 214 GLY A C 1
ATOM 1687 O O . GLY A 1 214 ? 13.717 0.375 -16.806 1.00 94.19 214 GLY A O 1
ATOM 1688 N N . SER A 1 215 ? 14.536 0.281 -14.727 1.00 95.75 215 SER A N 1
ATOM 1689 C CA . SER A 1 215 ? 13.992 1.566 -14.272 1.00 95.75 215 SER A CA 1
ATOM 1690 C C . SER A 1 215 ? 14.861 2.760 -14.685 1.00 95.75 215 SER A C 1
ATOM 1692 O O . SER A 1 215 ? 16.034 2.638 -15.025 1.00 95.75 215 SER A O 1
ATOM 1694 N N . ASN A 1 216 ? 14.291 3.966 -14.657 1.00 95.44 216 ASN A N 1
ATOM 1695 C CA . ASN A 1 216 ? 15.063 5.188 -14.861 1.00 95.44 216 ASN A CA 1
ATOM 1696 C C . ASN A 1 216 ? 16.016 5.390 -13.663 1.00 95.44 216 ASN A C 1
ATOM 1698 O O . ASN A 1 216 ? 15.529 5.570 -12.543 1.00 95.44 216 ASN A O 1
ATOM 1702 N N . PRO A 1 217 ? 17.345 5.448 -13.870 1.00 94.75 217 PRO A N 1
ATOM 1703 C CA . PRO A 1 217 ? 18.314 5.551 -12.779 1.00 94.75 217 PRO A CA 1
ATOM 1704 C C . PRO A 1 217 ? 18.191 6.850 -11.969 1.00 94.75 217 PRO A C 1
ATOM 1706 O O . PRO A 1 217 ? 18.634 6.900 -10.828 1.00 94.75 217 PRO A O 1
ATOM 1709 N N . ALA A 1 218 ? 17.578 7.905 -12.518 1.00 94.81 218 ALA A N 1
ATOM 1710 C CA . ALA A 1 218 ? 17.288 9.131 -11.772 1.00 94.81 218 ALA A CA 1
ATOM 1711 C C . ALA A 1 218 ? 16.024 9.017 -10.898 1.00 94.81 218 ALA A C 1
ATOM 1713 O O . ALA A 1 218 ? 15.885 9.761 -9.927 1.00 94.81 218 ALA A O 1
ATOM 1714 N N . ALA A 1 219 ? 15.111 8.099 -11.235 1.00 93.94 219 ALA A N 1
ATOM 1715 C CA . ALA A 1 219 ? 13.855 7.873 -10.517 1.00 93.94 219 ALA A CA 1
ATOM 1716 C C . ALA A 1 219 ? 14.017 6.965 -9.295 1.00 93.94 219 ALA A C 1
ATOM 1718 O O . ALA A 1 219 ? 13.097 6.854 -8.478 1.00 93.94 219 ALA A O 1
ATOM 1719 N N . ILE A 1 220 ? 15.183 6.334 -9.159 1.00 94.44 220 ILE A N 1
ATOM 1720 C CA . ILE A 1 220 ? 15.465 5.348 -8.126 1.00 94.44 220 ILE A CA 1
ATOM 1721 C C . ILE A 1 220 ? 16.791 5.667 -7.440 1.00 94.44 220 ILE A C 1
ATOM 1723 O O . ILE A 1 220 ? 17.678 6.300 -8.006 1.00 94.44 220 ILE A O 1
ATOM 1727 N N . ARG A 1 221 ? 16.947 5.229 -6.195 1.00 93.31 221 ARG A N 1
ATOM 1728 C CA . ARG A 1 221 ? 18.229 5.296 -5.494 1.00 93.31 221 ARG A CA 1
ATOM 1729 C C . ARG A 1 221 ? 18.356 4.124 -4.546 1.00 93.31 221 ARG A C 1
ATOM 1731 O O . ARG A 1 221 ? 17.500 3.951 -3.681 1.00 93.31 221 ARG A O 1
ATOM 1738 N N . GLN A 1 222 ? 19.448 3.378 -4.649 1.00 89.31 222 GLN A N 1
ATOM 1739 C CA . GLN A 1 222 ? 19.789 2.398 -3.627 1.00 89.31 222 GLN A CA 1
ATOM 1740 C C . GLN A 1 222 ? 20.003 3.136 -2.300 1.00 89.31 222 GLN A C 1
ATOM 1742 O O . GLN A 1 222 ? 20.798 4.080 -2.219 1.00 89.31 222 GLN A O 1
ATOM 1747 N N . SER A 1 223 ? 19.212 2.788 -1.283 1.00 77.56 223 SER A N 1
ATOM 1748 C CA . SER A 1 223 ? 19.162 3.591 -0.058 1.00 77.56 223 SER A CA 1
ATOM 1749 C C . SER A 1 223 ? 20.448 3.466 0.762 1.00 77.56 223 SER A C 1
ATOM 1751 O O . SER A 1 223 ? 20.904 4.461 1.325 1.00 77.56 223 SER A O 1
ATOM 1753 N N . VAL A 1 224 ? 21.014 2.257 0.835 1.00 78.62 224 VAL A N 1
ATOM 1754 C CA . VAL A 1 224 ? 22.235 1.903 1.575 1.00 78.62 224 VAL A CA 1
ATOM 1755 C C . VAL A 1 224 ? 22.943 0.781 0.795 1.00 78.62 224 VAL A C 1
ATOM 1757 O O . VAL A 1 224 ? 22.230 -0.098 0.313 1.00 78.62 224 VAL A O 1
ATOM 1760 N N . PRO A 1 225 ? 24.287 0.776 0.662 1.00 75.31 225 PRO A N 1
ATOM 1761 C CA . PRO A 1 225 ? 25.013 -0.239 -0.117 1.00 75.31 225 PRO A CA 1
ATOM 1762 C C . PRO A 1 225 ? 24.685 -1.693 0.257 1.00 75.31 225 PRO A C 1
ATOM 1764 O O . PRO A 1 225 ? 24.613 -2.542 -0.623 1.00 75.31 225 PRO A O 1
ATOM 1767 N N . ASP A 1 226 ? 24.398 -1.950 1.535 1.00 78.06 226 ASP A N 1
ATOM 1768 C CA . ASP A 1 226 ? 24.194 -3.305 2.068 1.00 78.06 226 ASP A CA 1
ATOM 1769 C C . ASP A 1 226 ? 22.718 -3.679 2.268 1.00 78.06 226 ASP A C 1
ATOM 1771 O O . ASP A 1 226 ? 22.406 -4.761 2.764 1.00 78.06 226 ASP A O 1
ATOM 1775 N N . ILE A 1 227 ? 21.789 -2.784 1.916 1.00 77.19 227 ILE A N 1
ATOM 1776 C CA . ILE A 1 227 ? 20.354 -3.060 1.999 1.00 77.19 227 ILE A CA 1
ATOM 1777 C C . ILE A 1 227 ? 19.815 -3.138 0.570 1.00 77.19 227 ILE A C 1
ATOM 1779 O O . ILE A 1 227 ? 19.927 -2.151 -0.164 1.00 77.19 227 ILE A O 1
ATOM 1783 N N . PRO A 1 228 ? 19.180 -4.253 0.169 1.00 79.94 228 PRO A N 1
ATOM 1784 C CA . PRO A 1 228 ? 18.633 -4.433 -1.175 1.00 79.94 228 PRO A CA 1
ATOM 1785 C C . PRO A 1 228 ? 17.320 -3.648 -1.366 1.00 79.94 228 PRO A C 1
ATOM 1787 O O . PRO A 1 228 ? 16.357 -4.162 -1.925 1.00 79.94 228 PRO A O 1
ATOM 1790 N N . TRP A 1 229 ? 17.248 -2.413 -0.854 1.00 87.44 229 TRP A N 1
ATOM 1791 C CA . TRP A 1 229 ? 16.077 -1.546 -0.939 1.00 87.44 229 TRP A CA 1
ATOM 1792 C C . TRP A 1 229 ? 16.324 -0.347 -1.849 1.00 87.44 229 TRP A C 1
ATOM 1794 O O . TRP A 1 229 ? 17.239 0.461 -1.640 1.00 87.44 229 TRP A O 1
ATOM 1804 N N . TRP A 1 230 ? 15.425 -0.184 -2.811 1.00 91.12 230 TRP A N 1
ATOM 1805 C CA . TRP A 1 230 ? 15.437 0.883 -3.798 1.00 91.12 230 TRP A CA 1
ATOM 1806 C C . TRP A 1 230 ? 14.431 1.961 -3.443 1.00 91.12 230 TRP A C 1
ATOM 1808 O O . TRP A 1 230 ? 13.228 1.755 -3.508 1.00 91.12 230 TRP A O 1
ATOM 1818 N N . LYS A 1 231 ? 14.898 3.157 -3.097 1.00 92.25 231 LYS A N 1
ATOM 1819 C CA . LYS A 1 231 ? 14.015 4.306 -2.906 1.00 92.25 231 LYS A CA 1
ATOM 1820 C C . LYS A 1 231 ? 13.475 4.781 -4.256 1.00 92.25 231 LYS A C 1
ATOM 1822 O O . LYS A 1 231 ? 14.269 5.164 -5.106 1.00 92.25 231 LYS A O 1
ATOM 1827 N N . LEU A 1 232 ? 12.150 4.824 -4.409 1.00 93.19 232 LEU A N 1
ATOM 1828 C CA . LEU A 1 232 ? 11.462 5.335 -5.603 1.00 93.19 232 LEU A CA 1
ATOM 1829 C C . LEU A 1 232 ? 10.999 6.785 -5.386 1.00 93.19 232 LEU A C 1
ATOM 1831 O O . LEU A 1 232 ? 10.346 7.096 -4.386 1.00 93.19 232 LEU A O 1
ATOM 1835 N N . PHE A 1 233 ? 11.285 7.671 -6.341 1.00 92.12 233 PHE A N 1
ATOM 1836 C CA . PHE A 1 233 ? 10.861 9.078 -6.329 1.00 92.12 233 PHE A CA 1
ATOM 1837 C C . PHE A 1 233 ? 9.559 9.282 -7.126 1.00 92.12 233 PHE A C 1
ATOM 1839 O O . PHE A 1 233 ? 9.511 10.043 -8.084 1.00 92.12 233 PHE A O 1
ATOM 1846 N N . ILE A 1 234 ? 8.484 8.581 -6.744 1.00 90.81 234 ILE A N 1
ATOM 1847 C CA . ILE A 1 234 ? 7.233 8.473 -7.530 1.00 90.81 234 ILE A CA 1
ATOM 1848 C C . ILE A 1 234 ? 6.648 9.830 -7.951 1.00 90.81 234 ILE A C 1
ATOM 1850 O O . ILE A 1 234 ? 6.233 9.994 -9.097 1.00 90.81 234 ILE A O 1
ATOM 1854 N N . ALA A 1 235 ? 6.628 10.815 -7.052 1.00 88.50 235 ALA A N 1
ATOM 1855 C CA . ALA A 1 235 ? 6.030 12.121 -7.331 1.00 88.50 235 ALA A CA 1
ATOM 1856 C C . ALA A 1 235 ? 6.781 12.923 -8.413 1.00 88.50 235 ALA A C 1
ATOM 1858 O O . ALA A 1 235 ? 6.162 13.718 -9.118 1.00 88.50 235 ALA A O 1
ATOM 1859 N N . ASP A 1 236 ? 8.088 12.698 -8.557 1.00 91.75 236 ASP A N 1
ATOM 1860 C CA . ASP A 1 236 ? 8.970 13.523 -9.389 1.00 91.75 236 ASP A CA 1
ATOM 1861 C C . ASP A 1 236 ? 9.093 13.008 -10.832 1.00 91.75 236 ASP A C 1
ATOM 1863 O O . ASP A 1 236 ? 9.662 13.692 -11.685 1.00 91.75 236 ASP A O 1
ATOM 1867 N N . PHE A 1 237 ? 8.559 11.816 -11.120 1.00 93.62 237 PHE A N 1
ATOM 1868 C CA . PHE A 1 237 ? 8.782 11.118 -12.384 1.00 93.62 237 PHE A CA 1
ATOM 1869 C C . PHE A 1 237 ? 7.471 10.731 -13.095 1.00 93.62 237 PHE A C 1
ATOM 1871 O O . PHE A 1 237 ? 6.444 10.489 -12.450 1.00 93.62 237 PHE A O 1
ATOM 1878 N N . PRO A 1 238 ? 7.453 10.722 -14.441 1.00 95.38 238 PRO A N 1
ATOM 1879 C CA . PRO A 1 238 ? 6.281 10.340 -15.226 1.00 95.38 238 PRO A CA 1
ATOM 1880 C C . PRO A 1 238 ? 6.084 8.819 -15.273 1.00 95.38 238 PRO A C 1
ATOM 1882 O O . PRO A 1 238 ? 6.942 8.046 -14.836 1.00 95.38 238 PRO A O 1
ATOM 1885 N N . ASP A 1 239 ? 4.962 8.399 -15.855 1.00 95.75 239 ASP A N 1
ATOM 1886 C CA . ASP A 1 239 ? 4.700 7.000 -16.195 1.00 95.75 239 ASP A CA 1
ATOM 1887 C C . ASP A 1 239 ? 5.846 6.388 -17.015 1.00 95.75 239 ASP A C 1
ATOM 1889 O O . ASP A 1 239 ? 6.523 7.060 -17.795 1.00 95.75 239 ASP A O 1
ATOM 1893 N N . GLY A 1 240 ? 6.082 5.097 -16.802 1.00 95.06 240 GLY A N 1
ATOM 1894 C CA . GLY A 1 240 ? 7.141 4.317 -17.435 1.00 95.06 240 GLY A CA 1
ATOM 1895 C C . GLY A 1 240 ? 8.547 4.541 -16.867 1.00 95.06 240 GLY A C 1
ATOM 1896 O O . GLY A 1 240 ? 9.497 3.899 -17.324 1.00 95.06 240 GLY A O 1
ATOM 1897 N N . SER A 1 241 ? 8.697 5.409 -15.861 1.00 96.06 241 SER A N 1
ATOM 1898 C CA . SER A 1 241 ? 9.985 5.640 -15.184 1.00 96.06 241 SER A CA 1
ATOM 1899 C C . SER A 1 241 ? 10.403 4.495 -14.261 1.00 96.06 241 SER A C 1
ATOM 1901 O O . SER A 1 241 ? 11.585 4.365 -13.959 1.00 96.06 241 SER A O 1
ATOM 1903 N N . PHE A 1 242 ? 9.454 3.666 -13.834 1.00 96.75 242 PHE A N 1
ATOM 1904 C CA . PHE A 1 242 ? 9.681 2.475 -13.018 1.00 96.75 242 PHE A CA 1
ATOM 1905 C C . PHE A 1 242 ? 9.438 1.232 -13.870 1.00 96.75 242 PHE A C 1
ATOM 1907 O O . PHE A 1 242 ? 8.575 1.259 -14.753 1.00 96.75 242 PHE A O 1
ATOM 1914 N N . ALA A 1 243 ? 10.187 0.166 -13.619 1.00 96.88 243 ALA A N 1
ATOM 1915 C CA . ALA A 1 243 ? 10.047 -1.104 -14.310 1.00 96.88 243 ALA A CA 1
ATOM 1916 C C . ALA A 1 243 ? 9.826 -2.256 -13.327 1.00 96.88 243 ALA A C 1
ATOM 1918 O O . ALA A 1 243 ? 10.344 -2.247 -12.210 1.00 96.88 243 ALA A O 1
ATOM 1919 N N . VAL A 1 244 ? 9.059 -3.241 -13.775 1.00 97.31 244 VAL A N 1
ATOM 1920 C CA . VAL A 1 244 ? 8.852 -4.530 -13.114 1.00 97.31 244 VAL A CA 1
ATOM 1921 C C . VAL A 1 244 ? 9.056 -5.656 -14.130 1.00 97.31 244 VAL A C 1
ATOM 1923 O O . VAL A 1 244 ? 8.929 -5.414 -15.332 1.00 97.31 244 VAL A O 1
ATOM 1926 N N . THR A 1 245 ? 9.373 -6.859 -13.670 1.00 97.19 245 THR A N 1
ATOM 1927 C CA . THR A 1 245 ? 9.461 -8.063 -14.502 1.00 97.19 245 THR A CA 1
ATOM 1928 C C . THR A 1 245 ? 8.073 -8.552 -14.923 1.00 97.19 245 THR A C 1
ATOM 1930 O O . THR A 1 245 ? 7.051 -8.103 -14.392 1.00 97.19 245 THR A O 1
ATOM 1933 N N . GLU A 1 246 ? 8.011 -9.458 -15.899 1.00 96.50 246 GLU A N 1
ATOM 1934 C CA . GLU A 1 246 ? 6.749 -10.013 -16.406 1.00 96.50 246 GLU A CA 1
ATOM 1935 C C . GLU A 1 246 ? 5.994 -10.860 -15.375 1.00 96.50 246 GLU A C 1
ATOM 1937 O O . GLU A 1 246 ? 4.765 -10.846 -15.377 1.00 96.50 246 GLU A O 1
ATOM 1942 N N . ASP A 1 247 ? 6.703 -11.440 -14.403 1.00 96.69 247 ASP A N 1
ATOM 1943 C CA . ASP A 1 247 ? 6.121 -12.152 -13.254 1.00 96.69 247 ASP A CA 1
ATOM 1944 C C . ASP A 1 247 ? 5.161 -11.268 -12.432 1.00 96.69 247 ASP A C 1
ATOM 1946 O O . ASP A 1 247 ? 4.300 -11.756 -11.698 1.00 96.69 247 ASP A O 1
ATOM 1950 N N . ALA A 1 248 ? 5.266 -9.939 -12.556 1.00 97.25 248 ALA A N 1
ATOM 1951 C CA . ALA A 1 248 ? 4.340 -9.002 -11.928 1.00 97.25 248 ALA A CA 1
ATOM 1952 C C . ALA A 1 248 ? 2.900 -9.116 -12.464 1.00 97.25 248 ALA A C 1
ATOM 1954 O O . ALA A 1 248 ? 1.969 -8.701 -11.769 1.00 97.25 248 ALA A O 1
ATOM 1955 N N . LEU A 1 249 ? 2.722 -9.644 -13.681 1.00 96.81 249 LEU A N 1
ATOM 1956 C CA . LEU A 1 249 ? 1.427 -9.792 -14.352 1.00 96.81 249 LEU A CA 1
ATOM 1957 C C . LEU A 1 249 ? 0.629 -11.011 -13.872 1.00 96.81 249 LEU A C 1
ATOM 1959 O O . LEU A 1 249 ? -0.556 -11.110 -14.185 1.00 96.81 249 LEU A O 1
ATOM 1963 N N . GLU A 1 250 ? 1.249 -11.921 -13.121 1.00 96.19 250 GLU A N 1
ATOM 1964 C CA . GLU A 1 250 ? 0.620 -13.160 -12.664 1.00 96.19 250 GLU A CA 1
ATOM 1965 C C . GLU A 1 250 ? 0.222 -13.098 -11.182 1.00 96.19 250 GLU A C 1
ATOM 1967 O O . GLU A 1 250 ? 0.916 -12.508 -10.350 1.00 96.19 250 GLU A O 1
ATOM 1972 N N . GLY A 1 251 ? -0.892 -13.741 -10.825 1.00 95.94 251 GLY A N 1
ATOM 1973 C CA . GLY A 1 251 ? -1.369 -13.866 -9.444 1.00 95.94 251 GLY A CA 1
ATOM 1974 C C . GLY A 1 251 ? -2.066 -12.612 -8.915 1.00 95.94 251 GLY A C 1
ATOM 1975 O O . GLY A 1 251 ? -2.813 -11.965 -9.638 1.00 95.94 251 GLY A O 1
ATOM 1976 N N . ALA A 1 252 ? -1.804 -12.276 -7.647 1.00 97.25 252 ALA A N 1
ATOM 1977 C CA . ALA A 1 252 ? -2.544 -11.247 -6.920 1.00 97.25 252 ALA A CA 1
ATOM 1978 C C . ALA A 1 252 ? -2.540 -9.874 -7.611 1.00 97.25 252 ALA A C 1
ATOM 1980 O O . ALA A 1 252 ? -1.506 -9.415 -8.104 1.00 97.25 252 ALA A O 1
ATOM 1981 N N . ASP A 1 253 ? -3.675 -9.192 -7.517 1.00 97.94 253 ASP A N 1
ATOM 1982 C CA . ASP A 1 253 ? -3.958 -7.849 -8.017 1.00 97.94 253 ASP A CA 1
ATOM 1983 C C . ASP A 1 253 ? -3.416 -6.735 -7.147 1.00 97.94 253 ASP A C 1
ATOM 1985 O O . ASP A 1 253 ? -3.314 -5.599 -7.602 1.00 97.94 253 ASP A O 1
ATOM 1989 N N . PHE A 1 254 ? -3.064 -7.050 -5.906 1.00 96.56 254 PHE A N 1
ATOM 1990 C CA . PHE A 1 254 ? -2.476 -6.121 -4.958 1.00 96.56 254 PHE A CA 1
ATOM 1991 C C . PHE A 1 254 ? -1.327 -6.793 -4.208 1.00 96.56 254 PHE A C 1
ATOM 1993 O O . PHE A 1 254 ? -1.487 -7.879 -3.644 1.00 96.56 254 PHE A O 1
ATOM 2000 N N . TRP A 1 255 ? -0.160 -6.150 -4.190 1.00 96.69 255 TRP A N 1
ATOM 2001 C CA . TRP A 1 255 ? 1.021 -6.672 -3.502 1.00 96.69 255 TRP A CA 1
ATOM 2002 C C . TRP A 1 255 ? 2.022 -5.572 -3.133 1.00 96.69 255 TRP A C 1
ATOM 2004 O O . TRP A 1 255 ? 1.969 -4.439 -3.620 1.00 96.69 255 TRP A O 1
ATOM 2014 N N . SER A 1 256 ? 2.968 -5.922 -2.267 1.00 94.75 256 SER A N 1
ATOM 2015 C CA . SER A 1 256 ? 4.190 -5.147 -2.024 1.00 94.75 256 SER A CA 1
ATOM 2016 C C . SER A 1 256 ? 5.407 -5.833 -2.638 1.00 94.75 256 SER A C 1
ATOM 2018 O O . SER A 1 256 ? 5.393 -7.045 -2.839 1.00 94.75 256 SER A O 1
ATOM 2020 N N . ASP A 1 257 ? 6.478 -5.079 -2.873 1.00 94.94 257 ASP A N 1
ATOM 2021 C CA . ASP A 1 257 ? 7.770 -5.646 -3.261 1.00 94.94 257 ASP A CA 1
ATOM 2022 C C . ASP A 1 257 ? 8.807 -5.437 -2.143 1.00 94.94 257 ASP A C 1
ATOM 2024 O O . ASP A 1 257 ? 9.045 -4.284 -1.756 1.00 94.94 257 ASP A O 1
ATOM 2028 N N . PRO A 1 258 ? 9.443 -6.509 -1.626 1.00 92.38 258 PRO A N 1
ATOM 2029 C CA . PRO A 1 258 ? 10.366 -6.427 -0.496 1.00 92.38 258 PRO A CA 1
ATOM 2030 C C . PRO A 1 258 ? 11.688 -5.723 -0.837 1.00 92.38 258 PRO A C 1
ATOM 2032 O O . PRO A 1 258 ? 12.441 -5.374 0.074 1.00 92.38 258 PRO A O 1
ATOM 2035 N N . THR A 1 259 ? 11.976 -5.496 -2.121 1.00 93.25 259 THR A N 1
ATOM 2036 C CA . THR A 1 259 ? 13.125 -4.714 -2.602 1.00 93.25 259 THR A CA 1
ATOM 2037 C C . THR A 1 259 ? 12.822 -3.218 -2.685 1.00 93.25 259 THR A C 1
ATOM 2039 O O . THR A 1 259 ? 13.696 -2.415 -3.016 1.00 93.25 259 THR A O 1
ATOM 2042 N N . THR A 1 260 ? 11.600 -2.799 -2.348 1.00 92.44 260 THR A N 1
ATOM 2043 C CA . THR A 1 260 ? 11.208 -1.388 -2.287 1.00 92.44 260 THR A CA 1
ATOM 2044 C C . THR A 1 260 ? 10.811 -0.970 -0.866 1.00 92.44 260 THR A C 1
ATOM 2046 O O . THR A 1 260 ? 10.459 -1.811 -0.040 1.00 92.44 260 THR A O 1
ATOM 2049 N N . PRO A 1 261 ? 10.907 0.329 -0.515 1.00 87.38 261 PRO A N 1
ATOM 2050 C CA . PRO A 1 261 ? 10.546 0.819 0.799 1.00 87.38 261 PRO A CA 1
ATOM 2051 C C . PRO A 1 261 ? 9.121 0.453 1.182 1.00 87.38 261 PRO A C 1
ATOM 2053 O O . PRO A 1 261 ? 8.204 0.498 0.364 1.00 87.38 261 PRO A O 1
ATOM 2056 N N . VAL A 1 262 ? 8.929 0.226 2.479 1.00 83.38 262 VAL A N 1
ATOM 2057 C CA . VAL A 1 262 ? 7.601 0.079 3.074 1.00 83.38 262 VAL A CA 1
ATOM 2058 C C . VAL A 1 262 ? 6.693 1.230 2.635 1.00 83.38 262 VAL A C 1
ATOM 2060 O O . VAL A 1 262 ? 7.053 2.404 2.759 1.00 83.38 262 VAL A O 1
ATOM 2063 N N . GLY A 1 263 ? 5.498 0.875 2.169 1.00 84.38 263 GLY A N 1
ATOM 2064 C CA . GLY A 1 263 ? 4.516 1.825 1.652 1.00 84.38 263 GLY A CA 1
ATOM 2065 C C . GLY A 1 263 ? 4.600 2.057 0.143 1.00 84.38 263 GLY A C 1
ATOM 2066 O O . GLY A 1 263 ? 3.851 2.885 -0.373 1.00 84.38 263 GLY A O 1
ATOM 2067 N N . MET A 1 264 ? 5.485 1.352 -0.566 1.00 92.12 264 MET A N 1
ATOM 2068 C CA . MET A 1 264 ? 5.370 1.163 -2.011 1.00 92.12 264 MET A CA 1
ATOM 2069 C C . MET A 1 264 ? 4.465 -0.033 -2.280 1.00 92.12 264 MET A C 1
ATOM 2071 O O . MET A 1 264 ? 4.705 -1.133 -1.780 1.00 92.12 264 MET A O 1
ATOM 2075 N N . LEU A 1 265 ? 3.395 0.213 -3.024 1.00 94.81 265 LEU A N 1
ATOM 2076 C CA . LEU A 1 265 ? 2.352 -0.765 -3.288 1.00 94.81 265 LEU A CA 1
ATOM 2077 C C . LEU A 1 265 ? 2.108 -0.841 -4.781 1.00 94.81 265 LEU A C 1
ATOM 2079 O O . LEU A 1 265 ? 2.091 0.187 -5.467 1.00 94.81 265 LEU A O 1
ATOM 2083 N N . TYR A 1 266 ? 1.916 -2.065 -5.244 1.00 97.19 266 TYR A N 1
ATOM 2084 C CA . TYR A 1 266 ? 1.732 -2.406 -6.638 1.00 97.19 266 TYR A CA 1
ATOM 2085 C C . TYR A 1 266 ? 0.345 -2.990 -6.850 1.00 97.19 266 TYR A C 1
ATOM 2087 O O . TYR A 1 266 ? -0.225 -3.611 -5.948 1.00 97.19 266 TYR A O 1
ATOM 2095 N N . MET A 1 267 ? -0.193 -2.774 -8.044 1.00 97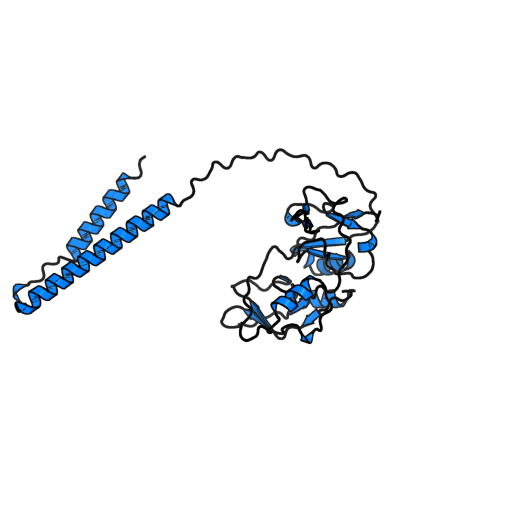.50 267 MET A N 1
ATOM 2096 C CA . MET A 1 267 ? -1.450 -3.377 -8.452 1.00 97.50 267 MET A CA 1
ATOM 2097 C C . MET A 1 267 ? -1.549 -3.628 -9.948 1.00 97.50 267 MET A C 1
ATOM 2099 O O . MET A 1 267 ? -0.842 -3.006 -10.749 1.00 97.50 267 MET A O 1
ATOM 2103 N N . SER A 1 268 ? -2.470 -4.514 -10.306 1.00 97.81 268 SER A N 1
ATOM 2104 C CA . SER A 1 268 ? -2.836 -4.813 -11.685 1.00 97.81 268 SER A CA 1
ATOM 2105 C C . SER A 1 268 ? -3.595 -3.661 -12.360 1.00 97.81 268 SER A C 1
ATOM 2107 O O . SER A 1 268 ? -4.133 -2.752 -11.716 1.00 97.81 268 SER A O 1
ATOM 2109 N N . GLU A 1 269 ? -3.635 -3.687 -13.695 1.00 96.69 269 GLU A N 1
ATOM 2110 C CA . GLU A 1 269 ? -4.380 -2.716 -14.506 1.00 96.69 269 GLU A CA 1
ATOM 2111 C C . GLU A 1 269 ? -5.877 -2.708 -14.182 1.00 96.69 269 GLU A C 1
ATOM 2113 O O . GLU A 1 269 ? -6.465 -1.634 -14.069 1.00 96.69 269 GLU A O 1
ATOM 2118 N N . HIS A 1 270 ? -6.508 -3.873 -14.014 1.00 96.62 270 HIS A N 1
ATOM 2119 C CA . HIS A 1 270 ? -7.950 -3.945 -13.769 1.00 96.62 270 HIS A CA 1
ATOM 2120 C C . HIS A 1 270 ? -8.327 -3.436 -12.378 1.00 96.62 270 HIS A C 1
ATOM 2122 O O . HIS A 1 270 ? -9.322 -2.716 -12.271 1.00 96.62 270 HIS A O 1
ATOM 2128 N N . LEU A 1 271 ? -7.522 -3.702 -11.339 1.00 97.25 271 LEU A N 1
ATOM 2129 C CA . LEU A 1 271 ? -7.760 -3.109 -10.018 1.00 97.25 271 LEU A CA 1
ATOM 2130 C C . LEU A 1 271 ? -7.635 -1.584 -10.071 1.00 97.25 271 LEU A C 1
ATOM 2132 O O . LEU A 1 271 ? -8.494 -0.860 -9.557 1.00 97.25 271 LEU A O 1
ATOM 2136 N N . LYS A 1 272 ? -6.614 -1.070 -10.766 1.00 96.69 272 LYS A N 1
ATOM 2137 C CA . LYS A 1 272 ? -6.504 0.371 -11.006 1.00 96.69 272 LYS A CA 1
ATOM 2138 C C . LYS A 1 272 ? -7.759 0.888 -11.720 1.00 96.69 272 LYS A C 1
ATOM 2140 O O . LYS A 1 272 ? -8.346 1.878 -11.281 1.00 96.69 272 LYS A O 1
ATOM 2145 N N . ALA A 1 273 ? -8.179 0.252 -12.810 1.00 96.56 273 ALA A N 1
ATOM 2146 C CA . ALA A 1 273 ? -9.326 0.695 -13.598 1.00 96.56 273 ALA A CA 1
ATOM 2147 C C . ALA A 1 273 ? -10.610 0.791 -12.754 1.00 96.56 273 ALA A C 1
ATOM 2149 O O . ALA A 1 273 ? -11.348 1.770 -12.882 1.00 96.56 273 ALA A O 1
ATOM 2150 N N . ALA A 1 274 ? -10.841 -0.151 -11.836 1.00 96.69 274 ALA A N 1
ATOM 2151 C CA . ALA A 1 274 ? -11.967 -0.091 -10.904 1.00 96.69 274 ALA A CA 1
ATOM 2152 C C . ALA A 1 274 ? -11.870 1.088 -9.920 1.00 96.69 274 ALA A C 1
ATOM 2154 O O . ALA A 1 274 ? -12.853 1.804 -9.713 1.00 96.69 274 ALA A O 1
ATOM 2155 N N . LEU A 1 275 ? -10.681 1.368 -9.376 1.00 96.06 275 LEU A N 1
ATOM 2156 C CA . LEU A 1 275 ? -10.455 2.555 -8.538 1.00 96.06 275 LEU A CA 1
ATOM 2157 C C . LEU A 1 275 ? -10.675 3.867 -9.309 1.00 96.06 275 LEU A C 1
ATOM 2159 O O . LEU A 1 275 ? -11.172 4.851 -8.751 1.00 96.06 275 LEU A O 1
ATOM 2163 N N . ASP A 1 276 ? -10.300 3.911 -10.587 1.00 95.50 276 ASP A N 1
ATOM 2164 C CA . ASP A 1 276 ? -10.525 5.066 -11.459 1.00 95.50 276 ASP A CA 1
ATOM 2165 C C . ASP A 1 276 ? -12.001 5.270 -11.799 1.00 95.50 276 ASP A C 1
ATOM 2167 O O . ASP A 1 276 ? -12.458 6.418 -11.817 1.00 95.50 276 ASP A O 1
ATOM 2171 N N . ALA A 1 277 ? -12.748 4.186 -12.025 1.00 95.81 277 ALA A N 1
ATOM 2172 C CA . ALA A 1 277 ? -14.186 4.230 -12.290 1.00 95.81 277 ALA A CA 1
ATOM 2173 C C . ALA A 1 277 ? -14.964 4.875 -11.131 1.00 95.81 277 ALA A C 1
ATOM 2175 O O . ALA A 1 277 ? -15.951 5.571 -11.360 1.00 95.81 277 ALA A O 1
ATOM 2176 N N . GLN A 1 278 ? -14.462 4.729 -9.902 1.00 94.12 278 GLN A N 1
ATOM 2177 C CA . GLN A 1 278 ? -15.009 5.361 -8.695 1.00 94.12 278 GLN A CA 1
ATOM 2178 C C . GLN A 1 278 ? -14.399 6.745 -8.394 1.00 94.12 278 GLN A C 1
ATOM 2180 O O . GLN A 1 278 ? -14.692 7.368 -7.375 1.00 94.12 278 GLN A O 1
ATOM 2185 N N . GLY A 1 279 ? -13.517 7.259 -9.260 1.00 92.19 279 GLY A N 1
ATOM 2186 C CA . GLY A 1 279 ? -12.868 8.564 -9.089 1.00 92.19 279 GLY A CA 1
ATOM 2187 C C . GLY A 1 279 ? -11.838 8.628 -7.952 1.00 92.19 279 GLY A C 1
ATOM 2188 O O . GLY A 1 279 ? -11.371 9.719 -7.604 1.00 92.19 279 GLY A O 1
ATOM 2189 N N . ILE A 1 280 ? -11.464 7.481 -7.381 1.00 89.75 280 ILE A N 1
ATOM 2190 C CA . ILE A 1 280 ? -10.493 7.362 -6.287 1.00 89.75 280 ILE A CA 1
ATOM 2191 C C . ILE A 1 280 ? -9.073 7.390 -6.853 1.00 89.75 280 ILE A C 1
ATOM 2193 O O . ILE A 1 280 ? -8.213 8.113 -6.339 1.00 89.75 280 ILE A O 1
ATOM 2197 N N . GLY A 1 281 ? -8.836 6.677 -7.959 1.00 87.31 281 GLY A N 1
ATOM 2198 C CA . GLY A 1 281 ? -7.483 6.471 -8.471 1.00 87.31 281 GLY A CA 1
ATOM 2199 C C . GLY A 1 281 ? -6.753 7.754 -8.875 1.00 87.31 281 GLY A C 1
ATOM 2200 O O . GLY A 1 281 ? -5.572 7.935 -8.567 1.00 87.31 281 GLY A O 1
ATOM 2201 N N . LYS A 1 282 ? -7.484 8.738 -9.408 1.00 85.50 282 LYS A N 1
ATOM 2202 C CA . LYS A 1 282 ? -6.949 10.066 -9.768 1.00 85.50 282 LYS A CA 1
ATOM 2203 C C . LYS A 1 282 ? -6.294 10.813 -8.599 1.00 85.50 282 LYS A C 1
ATOM 2205 O O . LYS A 1 282 ? -5.413 11.638 -8.824 1.00 85.50 282 LYS A O 1
ATOM 2210 N N . LYS A 1 283 ? -6.711 10.546 -7.357 1.00 85.62 283 LYS A N 1
ATOM 2211 C CA . LYS A 1 283 ? -6.204 11.234 -6.156 1.00 85.62 283 LYS A CA 1
ATOM 2212 C C . LYS A 1 283 ? -4.929 10.603 -5.596 1.00 85.62 283 LYS A C 1
ATOM 2214 O O . LYS A 1 283 ? -4.243 11.236 -4.799 1.00 85.62 283 LYS A O 1
ATOM 2219 N N . MET A 1 284 ? -4.621 9.367 -5.985 1.00 84.69 284 MET A N 1
ATOM 2220 C CA . MET A 1 284 ? -3.568 8.560 -5.360 1.00 84.69 284 MET A CA 1
ATOM 2221 C C . MET A 1 284 ? -2.191 8.717 -6.013 1.00 84.69 284 MET A C 1
ATOM 2223 O O . MET A 1 284 ? -1.204 8.217 -5.482 1.00 84.69 284 MET A O 1
ATOM 2227 N N . GLY A 1 285 ? -2.103 9.430 -7.140 1.00 89.38 285 GLY A N 1
ATOM 2228 C CA . GLY A 1 285 ? -0.825 9.695 -7.805 1.00 89.38 285 GLY A CA 1
ATOM 2229 C C . GLY A 1 285 ? -0.137 8.432 -8.329 1.00 89.38 285 GLY A C 1
ATOM 2230 O O . GLY A 1 285 ? 1.092 8.370 -8.320 1.00 89.38 285 GLY A O 1
ATOM 2231 N N . PHE A 1 286 ? -0.921 7.438 -8.758 1.00 93.94 286 PHE A N 1
ATOM 2232 C CA . PHE A 1 286 ? -0.417 6.218 -9.383 1.00 93.94 286 PHE A CA 1
ATOM 2233 C C . PHE A 1 286 ? 0.530 6.523 -10.545 1.00 93.94 286 PHE A C 1
ATOM 2235 O O . PHE A 1 286 ? 0.309 7.469 -11.306 1.00 93.94 286 PHE A O 1
ATOM 2242 N N . LYS A 1 287 ? 1.557 5.686 -10.693 1.00 96.25 287 LYS A N 1
ATOM 2243 C CA . LYS A 1 287 ? 2.460 5.687 -11.841 1.00 96.25 287 LYS A CA 1
ATOM 2244 C C . LYS A 1 287 ? 2.428 4.338 -12.520 1.00 96.25 287 LYS A C 1
ATOM 2246 O O . LYS A 1 287 ? 2.566 3.311 -11.857 1.00 96.25 287 LYS A O 1
ATOM 2251 N N . ARG A 1 288 ? 2.259 4.341 -13.837 1.00 97.12 288 ARG A N 1
ATOM 2252 C CA . ARG A 1 288 ? 2.327 3.111 -14.626 1.00 97.12 288 ARG A CA 1
ATOM 2253 C C . ARG A 1 288 ? 3.780 2.648 -14.715 1.00 97.12 288 ARG A C 1
ATOM 2255 O O . ARG A 1 288 ? 4.654 3.430 -15.091 1.00 97.12 288 ARG A O 1
ATOM 2262 N N . CYS A 1 289 ? 4.041 1.391 -14.393 1.00 97.44 289 CYS A N 1
ATOM 2263 C CA . CYS A 1 289 ? 5.329 0.735 -14.582 1.00 97.44 289 CYS A CA 1
ATOM 2264 C C . CYS A 1 289 ? 5.456 0.204 -16.017 1.00 97.44 289 CYS A C 1
ATOM 2266 O O . CYS A 1 289 ? 4.466 -0.185 -16.642 1.00 97.44 289 CYS A O 1
ATOM 2268 N N . ARG A 1 290 ? 6.684 0.151 -16.539 1.00 95.88 290 ARG A N 1
ATOM 2269 C CA . ARG A 1 290 ? 7.008 -0.687 -17.701 1.00 95.88 290 ARG A CA 1
ATOM 2270 C C . ARG A 1 290 ? 7.166 -2.133 -17.252 1.00 95.88 290 ARG A C 1
ATOM 2272 O O . ARG A 1 290 ? 7.738 -2.380 -16.197 1.00 95.88 290 ARG A O 1
ATOM 2279 N N . VAL A 1 291 ? 6.707 -3.062 -18.078 1.00 96.69 291 VAL A N 1
ATOM 2280 C CA . VAL A 1 291 ? 6.964 -4.490 -17.889 1.00 96.69 291 VAL A CA 1
ATOM 2281 C C . VAL A 1 291 ? 8.127 -4.884 -18.791 1.00 96.69 291 VAL A C 1
ATOM 2283 O O . VAL A 1 291 ? 8.064 -4.670 -20.007 1.00 96.69 291 VAL A O 1
ATOM 2286 N N . VAL A 1 292 ? 9.195 -5.397 -18.189 1.00 95.69 292 VAL A N 1
ATOM 2287 C CA . VAL A 1 292 ? 10.379 -5.925 -18.876 1.00 95.69 292 VAL A CA 1
ATOM 2288 C C . VAL A 1 292 ? 10.393 -7.448 -18.756 1.00 95.69 292 VAL A C 1
ATOM 2290 O O . VAL A 1 292 ? 9.796 -7.996 -17.834 1.00 95.69 292 VAL A O 1
ATOM 2293 N N . ARG A 1 293 ? 11.043 -8.135 -19.697 1.00 93.56 293 ARG A N 1
ATOM 2294 C CA . ARG A 1 293 ? 11.232 -9.589 -19.598 1.00 93.56 293 ARG A CA 1
ATOM 2295 C C . ARG A 1 293 ? 12.109 -9.931 -18.397 1.00 93.56 293 ARG A C 1
ATOM 2297 O O . ARG A 1 293 ? 13.010 -9.153 -18.077 1.00 93.56 293 ARG A O 1
ATOM 2304 N N . SER A 1 294 ? 11.828 -11.065 -17.766 1.00 85.94 294 SER A N 1
ATOM 2305 C CA . SER A 1 294 ? 12.753 -11.667 -16.808 1.00 85.94 294 SER A CA 1
ATOM 2306 C C . SER A 1 294 ? 13.962 -12.200 -17.591 1.00 85.94 294 SER A C 1
ATOM 2308 O O . SER A 1 294 ? 13.780 -12.812 -18.646 1.00 85.94 294 SER A O 1
ATOM 2310 N N . ASP A 1 295 ? 15.177 -11.893 -17.134 1.00 73.81 295 ASP A N 1
ATOM 2311 C CA . ASP A 1 295 ? 16.419 -12.433 -17.715 1.00 73.81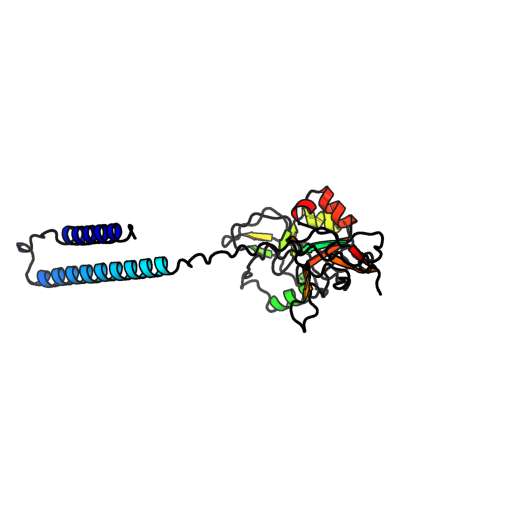 295 ASP A CA 1
ATOM 2312 C C . ASP A 1 295 ? 16.624 -13.915 -17.348 1.00 73.81 295 ASP A C 1
ATOM 2314 O O . ASP A 1 295 ? 16.219 -14.317 -16.230 1.00 73.81 295 ASP A O 1
#

Foldseek 3Di:
DPPPVVVVVVVVVVVVVVVVVLPDPDPCVPDDPVVVVVVVVVSVVVVVVVVVVVVVVVVVVVCVVVPPPPPDPPPPPVVPCPVQPPQDDFDFDPFWKKKFFLPPAAQDDDWPPVQQDPCNVVVLVCLLVLHQDDLVVDAQETEGEDPDDDDQWDDYSFIKGWPVLVVLCVVFFQPSWDWRWHPFYAYDPVRHTDPTTMTTTTANAEDAWWDCSQARVVQWDDPDPPQLEIEGNLQVDAAARTETEPCLADGGQKHYYRSYDRRIIMGGPVSLVSCVVVVNNVVRSMHIHTYHHDD

Organism: NCBI:txid928856

Radius of gyration: 31.4 Å; chains: 1; bounding box: 43×75×86 Å

Secondary structure (DSSP, 8-state):
--SSHHHHHHHHHHHHHHHHHH-----GGGS-HHHHHHHHHHHHHHHHHHHHHHHHHHHHHHHHHHTS--------------PPP----PPBPS--EEEEESGGGB------TTT--TTHHHHHHHHHTT----GGGS-SEEEE-SSPPP-SEEESSSEEEEHHHHHHHTTS--TT--EEE-SEEEETTTTEEPSS-EEEE----B---B-TTTS-TTTEEEEETTEEEEEE-GGGS-TTSSEEEGGGGSS-SEEE-TTS-TTEEEEEHHHHHHHHHTT-GGGTT-EEEEEE---